Protein AF-A0A932VBZ2-F1 (afdb_monomer)

Sequence (306 aa):
MERALANAWGRRFTALWWDWCAFWFYSPAPARMRLFRVALGSMLFVFYSIRAVDLMLWFSETGIMPLSIVPDMLPMNYRQSIFFYLSSDAAIWIGNAIYLLALALLALGIRPRYSAGVAFILHVSFLHRDMVPSYGVDMIASFFLFYLCFADYAEKRKQSSGRTMLGSMACRLIQIQICIIYAYSGLDKVKGVQWWGGEALWGVVSNVQIARWDFSFVAHFPLLLVAATYSTLAWEIYFPVLIWFKPLRNFMLLFGVALHIGIGLVVNIPFFASIMIISYLVFLDETVAARIWKKLKQAEMLSVIR

Foldseek 3Di:
DVVVVVVVVVVVVVVVVVVVLCQQFVPFQLLLVLLLQLLLLVLVLVVLVVVVVCQCQFQACPHPDHPVCLVVPDPPVVQDAPCNVVRHPVSSVVLSVLLSVLSVCSNVLPVNLVSLVSNLRSLSNSCSSGVVVPDDLSVLSNLLSVLSNLARSRPPDPDDSNNSRSNSNSLVSLLVVLLVVLQCVLVVVVVDVCLVVLCVQVCQQVDPVWFPDNPVVCVVVSVVSSVVSVVSNVLSNCVSPQCVPVVCVVVSLVVLLVVLVVCLNTGVCNSSSSSSNSSSSSSDDSVVSVVVSVVVVVVVVVVVVD

Structure (mmCIF, N/CA/C/O backbone):
data_AF-A0A932VBZ2-F1
#
_entry.id   AF-A0A932VBZ2-F1
#
loop_
_atom_site.group_PDB
_atom_site.id
_atom_site.type_symbol
_atom_site.label_atom_id
_atom_site.label_alt_id
_atom_site.label_comp_id
_atom_site.label_asym_id
_atom_site.label_entity_id
_atom_site.label_seq_id
_atom_site.pdbx_PDB_ins_code
_atom_site.Cartn_x
_atom_site.Cartn_y
_atom_site.Cartn_z
_atom_site.occupancy
_atom_site.B_iso_or_equiv
_atom_site.auth_seq_id
_atom_site.auth_comp_id
_atom_site.auth_asym_id
_atom_site.auth_atom_id
_atom_site.pdbx_PDB_model_num
ATOM 1 N N . MET A 1 1 ? -43.749 27.271 15.108 1.00 57.31 1 MET A N 1
ATOM 2 C CA . MET A 1 1 ? -43.367 26.017 14.419 1.00 57.31 1 MET A CA 1
ATOM 3 C C . MET A 1 1 ? -42.033 26.154 13.679 1.00 57.31 1 MET A C 1
ATOM 5 O O . MET A 1 1 ? -41.125 25.391 13.978 1.00 57.31 1 MET A O 1
ATOM 9 N N . GLU A 1 2 ? -41.842 27.169 12.827 1.00 51.69 2 GLU A N 1
ATOM 10 C CA . GLU A 1 2 ? -40.576 27.405 12.095 1.00 51.69 2 GLU A CA 1
ATOM 11 C C . GLU A 1 2 ? -39.332 27.565 12.984 1.00 51.69 2 GLU A C 1
ATOM 13 O O . GLU A 1 2 ? -38.324 26.917 12.731 1.00 51.69 2 GLU A O 1
ATOM 18 N N . ARG A 1 3 ? -39.401 28.329 14.086 1.00 49.19 3 ARG A N 1
ATOM 19 C CA . ARG A 1 3 ? -38.276 28.443 15.044 1.00 49.19 3 ARG A CA 1
ATOM 20 C C . ARG A 1 3 ? -37.913 27.111 15.718 1.00 49.19 3 ARG A C 1
ATOM 22 O O . ARG A 1 3 ? -36.749 26.861 16.005 1.00 49.19 3 ARG A O 1
ATOM 29 N N . ALA A 1 4 ? -38.893 26.236 15.952 1.00 53.34 4 ALA A N 1
ATOM 30 C CA . ALA A 1 4 ? -38.655 24.915 16.537 1.00 53.34 4 ALA A CA 1
ATOM 31 C C . ALA A 1 4 ? -38.020 23.948 15.522 1.00 53.34 4 ALA A C 1
ATOM 33 O O . ALA A 1 4 ? -37.127 23.183 15.886 1.00 53.34 4 ALA A O 1
ATOM 34 N N . LEU A 1 5 ? -38.428 24.033 14.250 1.00 52.22 5 LEU A N 1
ATOM 35 C CA . LEU A 1 5 ? -37.820 23.292 13.145 1.00 52.22 5 LEU A CA 1
ATOM 36 C C . LEU A 1 5 ? -36.394 23.784 12.859 1.00 52.22 5 LEU A C 1
ATOM 38 O O . LEU A 1 5 ? -35.490 22.960 12.788 1.00 52.22 5 LEU A O 1
ATOM 42 N N . ALA A 1 6 ? -36.152 25.097 12.800 1.00 58.16 6 ALA A N 1
ATOM 43 C CA . ALA A 1 6 ? -34.813 25.675 12.641 1.00 58.16 6 ALA A CA 1
ATOM 44 C C . ALA A 1 6 ? -33.855 25.240 13.770 1.00 58.16 6 ALA A C 1
ATOM 46 O O . ALA A 1 6 ? -32.722 24.841 13.507 1.00 58.16 6 ALA A O 1
ATOM 47 N N . ASN A 1 7 ? -34.339 25.196 15.017 1.00 69.88 7 ASN A N 1
ATOM 48 C CA . ASN A 1 7 ? -33.573 24.687 16.158 1.00 69.88 7 ASN A CA 1
ATOM 49 C C . ASN A 1 7 ? -33.321 23.168 16.086 1.00 69.88 7 ASN A C 1
ATOM 51 O O . ASN A 1 7 ? -32.287 22.690 16.553 1.00 69.88 7 ASN A O 1
ATOM 55 N N . ALA A 1 8 ? -34.239 22.389 15.506 1.00 66.12 8 ALA A N 1
ATOM 56 C CA . ALA A 1 8 ? -34.053 20.953 15.298 1.00 66.12 8 ALA A CA 1
ATOM 57 C C . ALA A 1 8 ? -33.038 20.655 14.179 1.00 66.12 8 ALA A C 1
ATOM 59 O O . ALA A 1 8 ? -32.181 19.788 14.357 1.00 66.12 8 ALA A O 1
ATOM 60 N N . TRP A 1 9 ? -33.089 21.403 13.073 1.00 67.88 9 TRP A N 1
ATOM 61 C CA . TRP A 1 9 ? -32.105 21.333 11.990 1.00 67.88 9 TRP A CA 1
ATOM 62 C C . TRP A 1 9 ? -30.716 21.766 12.460 1.00 67.88 9 TRP A C 1
ATOM 64 O O . TRP A 1 9 ? -29.750 21.053 12.199 1.00 67.88 9 TRP A O 1
ATOM 74 N N . GLY A 1 10 ? -30.622 22.846 13.244 1.00 71.94 10 GLY A N 1
ATOM 75 C CA . GLY A 1 10 ? -29.368 23.287 13.859 1.00 71.94 10 GLY A CA 1
ATOM 76 C C . GLY A 1 10 ? -28.740 22.209 14.746 1.00 71.94 10 GLY A C 1
ATOM 77 O O . GLY A 1 10 ? -27.569 21.880 14.577 1.00 71.94 10 GLY A O 1
ATOM 78 N N . ARG A 1 11 ? -29.531 21.570 15.621 1.00 74.31 11 ARG A N 1
ATOM 79 C CA . ARG A 1 11 ? -29.046 20.468 16.476 1.00 74.31 11 ARG A CA 1
ATOM 80 C C . ARG A 1 11 ? -28.597 19.244 15.675 1.00 74.31 11 ARG A C 1
ATOM 82 O O . ARG A 1 11 ? -27.542 18.681 15.968 1.00 74.31 11 ARG A O 1
ATOM 89 N N . ARG A 1 12 ? -29.360 18.841 14.652 1.00 76.31 12 ARG A N 1
ATOM 90 C CA . ARG A 1 12 ? -28.983 17.722 13.769 1.00 76.31 12 ARG A CA 1
ATOM 91 C C . ARG A 1 12 ? -27.698 18.011 13.000 1.00 76.31 12 ARG A C 1
ATOM 93 O O . ARG A 1 12 ? -26.832 17.146 12.947 1.00 76.31 12 ARG A O 1
ATOM 100 N N . PHE A 1 13 ? -27.549 19.220 12.464 1.00 83.44 13 PHE A N 1
ATOM 101 C CA . PHE A 1 13 ? -26.331 19.632 11.772 1.00 83.44 13 PHE A CA 1
ATOM 102 C C . PHE A 1 13 ? -25.117 19.606 12.706 1.00 83.44 13 PHE A C 1
ATOM 104 O O . PHE A 1 13 ? -24.090 19.035 12.352 1.00 83.44 13 PHE A O 1
ATOM 111 N N . THR A 1 14 ? -25.246 20.132 13.930 1.00 83.25 14 THR A N 1
ATOM 112 C CA . THR A 1 14 ? -24.151 20.068 14.908 1.00 83.25 14 THR A CA 1
ATOM 113 C C . THR A 1 14 ? -23.783 18.633 15.277 1.00 83.25 14 THR A C 1
ATOM 115 O O . THR A 1 14 ? -22.600 18.334 15.378 1.00 83.25 14 THR A O 1
ATOM 118 N N . ALA A 1 15 ? -24.762 17.733 15.429 1.00 85.19 15 ALA A N 1
ATOM 119 C CA . ALA A 1 15 ? -24.495 16.326 15.726 1.00 85.19 15 ALA A CA 1
ATOM 120 C C . ALA A 1 15 ? -23.738 15.641 14.577 1.00 85.19 15 ALA A C 1
ATOM 122 O O . ALA A 1 15 ? -22.685 15.059 14.810 1.00 85.19 15 ALA A O 1
ATOM 123 N N . LEU A 1 16 ? -24.201 15.812 13.332 1.00 89.50 16 LEU A N 1
ATOM 124 C CA . LEU A 1 16 ? -23.521 15.279 12.145 1.00 89.50 16 LEU A CA 1
ATOM 125 C C . LEU A 1 16 ? -22.103 15.840 11.985 1.00 89.50 16 LEU A C 1
ATOM 127 O O . LEU A 1 16 ? -21.185 15.108 11.622 1.00 89.50 16 LEU A O 1
ATOM 131 N N . TRP A 1 17 ? -21.908 17.127 12.277 1.00 87.56 17 TRP A N 1
ATOM 132 C CA . TRP A 1 17 ? -20.589 17.750 12.260 1.00 87.56 17 TRP A CA 1
ATOM 133 C C . TRP A 1 17 ? -19.654 17.146 13.312 1.00 87.56 17 TRP A C 1
ATOM 135 O O . TRP A 1 17 ? -18.490 16.867 13.023 1.00 87.56 17 TRP A O 1
ATOM 145 N N . TRP A 1 18 ? -20.153 16.905 14.526 1.00 88.50 18 TRP A N 1
ATOM 146 C CA . TRP A 1 18 ? -19.375 16.251 15.575 1.00 88.50 18 TRP A CA 1
ATOM 147 C C . TRP A 1 18 ? -19.055 14.797 15.238 1.00 88.50 18 TRP A C 1
ATOM 149 O O . TRP A 1 18 ? -17.913 14.390 15.439 1.00 88.50 18 TRP A O 1
ATOM 159 N N . ASP A 1 19 ? -19.995 14.050 14.661 1.00 88.56 19 ASP A N 1
ATOM 160 C CA . ASP A 1 19 ? -19.759 12.681 14.190 1.00 88.56 19 ASP A CA 1
ATOM 161 C C . ASP A 1 19 ? -18.712 12.648 13.068 1.00 88.56 19 ASP A C 1
ATOM 163 O O . ASP A 1 19 ? -17.808 11.810 13.076 1.00 88.56 19 ASP A O 1
ATOM 167 N N . TRP A 1 20 ? -18.770 13.606 12.138 1.00 89.06 20 TRP A N 1
ATOM 168 C CA . TRP A 1 20 ? -17.770 13.787 11.086 1.00 89.06 20 TRP A CA 1
ATOM 169 C C . TRP A 1 20 ? -16.383 14.088 11.666 1.00 89.06 20 TRP A C 1
ATOM 171 O O . TRP A 1 20 ? -15.401 13.415 11.340 1.00 89.06 20 TRP A O 1
ATOM 181 N N . CYS A 1 21 ? -16.290 15.048 12.586 1.00 89.88 21 CYS A N 1
ATOM 182 C CA . CYS A 1 21 ? -15.047 15.358 13.289 1.00 89.88 21 CYS A CA 1
ATOM 183 C C . CYS A 1 21 ? -14.527 14.149 14.081 1.00 89.88 21 CYS A C 1
ATOM 185 O O . CYS A 1 21 ? -13.327 13.867 14.057 1.00 89.88 21 CYS A O 1
ATOM 187 N N . ALA A 1 22 ? -15.408 13.407 14.754 1.00 86.62 22 ALA A N 1
ATOM 188 C CA . ALA A 1 22 ? -15.060 12.212 15.513 1.00 86.62 22 ALA A CA 1
ATOM 189 C C . ALA A 1 22 ? -14.511 11.103 14.610 1.00 86.62 22 ALA A C 1
ATOM 191 O O . ALA A 1 22 ? -13.503 10.471 14.945 1.00 86.62 22 ALA A O 1
ATOM 192 N N . PHE A 1 23 ? -15.126 10.912 13.440 1.00 88.56 23 PHE A N 1
ATOM 193 C CA . PHE A 1 23 ? -14.672 9.965 12.432 1.00 88.56 23 PHE A CA 1
ATOM 194 C C . PHE A 1 23 ? -13.236 10.261 11.984 1.00 88.56 23 PHE A C 1
ATOM 196 O O . PHE A 1 23 ? -12.410 9.342 11.992 1.00 88.56 23 PHE A O 1
ATOM 203 N N . TRP A 1 24 ? -12.930 11.519 11.650 1.00 89.31 24 TRP A N 1
ATOM 204 C CA . TRP A 1 24 ? -11.625 11.924 11.118 1.00 89.31 24 TRP A CA 1
ATOM 205 C C . TRP A 1 24 ? -10.536 12.079 12.180 1.00 89.31 24 TRP A C 1
ATOM 207 O O . TRP A 1 24 ? -9.416 11.611 11.977 1.00 89.31 24 TRP A O 1
ATOM 217 N N . PHE A 1 25 ? -10.837 12.721 13.309 1.00 87.06 25 PHE A N 1
ATOM 218 C CA . PHE A 1 25 ? -9.804 13.254 14.204 1.00 87.06 25 PHE A CA 1
ATOM 219 C C . PHE A 1 25 ? -9.754 12.594 15.586 1.00 87.06 25 PHE A C 1
ATOM 221 O O . PHE A 1 25 ? -8.710 12.654 16.235 1.00 87.06 25 PHE A O 1
ATOM 228 N N . TYR A 1 26 ? -10.827 11.930 16.032 1.00 79.12 26 TYR A N 1
ATOM 229 C CA . TYR A 1 26 ? -10.942 11.409 17.404 1.00 79.12 26 TYR A CA 1
ATOM 230 C C . TYR A 1 26 ? -11.112 9.886 17.476 1.00 79.12 26 TYR A C 1
ATOM 232 O O . TYR A 1 26 ? -11.693 9.358 18.422 1.00 79.12 26 TYR A O 1
ATOM 240 N N . SER A 1 27 ? -10.553 9.154 16.509 1.00 73.25 27 SER A N 1
ATOM 241 C CA . SER A 1 27 ? -10.490 7.685 16.528 1.00 73.25 27 SER A CA 1
ATOM 242 C C . SER A 1 27 ? -9.036 7.201 16.640 1.00 73.25 27 SER A C 1
ATOM 244 O O . SER A 1 27 ? -8.501 6.635 15.678 1.00 73.25 27 SER A O 1
ATOM 246 N N . PRO A 1 28 ? -8.372 7.439 17.793 1.00 71.25 28 PRO A N 1
ATOM 247 C CA . PRO A 1 28 ? -6.980 7.067 17.980 1.00 71.25 28 PRO A CA 1
ATOM 248 C C . PRO A 1 28 ? -6.829 5.556 17.862 1.00 71.25 28 PRO A C 1
ATOM 250 O O . PRO A 1 28 ? -7.548 4.787 18.496 1.00 71.25 28 PRO A O 1
ATOM 253 N N . ALA A 1 29 ? -5.872 5.141 17.041 1.00 80.31 29 ALA A N 1
ATOM 254 C CA . ALA A 1 29 ? -5.612 3.732 16.807 1.00 80.31 29 ALA A CA 1
ATOM 255 C 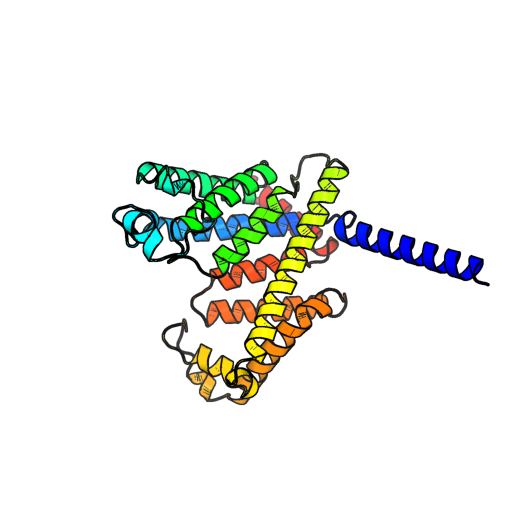C . ALA A 1 29 ? -4.120 3.450 16.626 1.00 80.31 29 ALA A C 1
ATOM 257 O O . ALA A 1 29 ? -3.639 3.120 15.534 1.00 80.31 29 ALA A O 1
ATOM 258 N N . PRO A 1 30 ? -3.346 3.697 17.692 1.00 86.56 30 PRO A N 1
ATOM 259 C CA . PRO A 1 30 ? -1.901 3.599 17.642 1.00 86.56 30 PRO A CA 1
ATOM 260 C C . PRO A 1 30 ? -1.421 2.183 17.314 1.00 86.56 30 PRO A C 1
ATOM 262 O O . PRO A 1 30 ? -0.436 2.048 16.593 1.00 86.56 30 PRO A O 1
ATOM 265 N N . ALA A 1 31 ? -2.074 1.126 17.804 1.00 90.12 31 ALA A N 1
ATOM 266 C CA . ALA A 1 31 ? -1.611 -0.239 17.590 1.00 90.12 31 ALA A CA 1
ATOM 267 C C . ALA A 1 31 ? -1.816 -0.693 16.143 1.00 90.12 31 ALA A C 1
ATOM 269 O O . ALA A 1 31 ? -0.861 -1.183 15.534 1.00 90.12 31 ALA A O 1
ATOM 270 N N . ARG A 1 32 ? -3.006 -0.479 15.559 1.00 91.81 32 ARG A N 1
ATOM 271 C CA . ARG A 1 32 ? -3.265 -0.878 14.162 1.00 91.81 32 ARG A CA 1
ATOM 272 C C . ARG A 1 32 ? -2.330 -0.165 13.186 1.00 91.81 32 ARG A C 1
ATOM 274 O O . ARG A 1 32 ? -1.781 -0.780 12.277 1.00 91.81 32 ARG A O 1
ATOM 281 N N . MET A 1 33 ? -2.055 1.111 13.446 1.00 92.38 33 MET A N 1
ATOM 282 C CA . MET A 1 33 ? -1.157 1.911 12.619 1.00 92.38 33 MET A CA 1
ATOM 283 C C . MET A 1 33 ? 0.320 1.567 12.813 1.00 92.38 33 MET A C 1
ATOM 285 O O . MET A 1 33 ? 1.086 1.624 11.853 1.00 92.38 33 MET A O 1
ATOM 289 N N . ARG A 1 34 ? 0.739 1.169 14.021 1.00 92.25 34 ARG A N 1
ATOM 290 C CA . ARG A 1 34 ? 2.089 0.634 14.253 1.00 92.25 34 ARG A CA 1
ATOM 291 C C . ARG A 1 34 ? 2.299 -0.686 13.520 1.00 92.25 34 ARG A C 1
ATOM 293 O O . ARG A 1 34 ? 3.318 -0.821 12.853 1.00 92.25 34 ARG A O 1
ATOM 300 N N . LEU A 1 35 ? 1.337 -1.610 13.600 1.00 94.75 35 LEU A N 1
ATOM 301 C CA . LEU A 1 35 ? 1.377 -2.875 12.858 1.00 94.75 35 LEU A CA 1
ATOM 302 C C . LEU A 1 35 ? 1.468 -2.625 11.352 1.00 94.75 35 LEU A C 1
ATOM 304 O O . LEU A 1 35 ? 2.374 -3.142 10.705 1.00 94.75 35 LEU A O 1
ATOM 308 N N . PHE A 1 36 ? 0.578 -1.781 10.823 1.00 96.38 36 PHE A N 1
ATOM 309 C CA . PHE A 1 36 ? 0.575 -1.400 9.413 1.00 96.38 36 PHE A CA 1
ATOM 310 C C . PHE A 1 36 ? 1.916 -0.801 8.977 1.00 96.38 36 PHE A C 1
ATOM 312 O O . PHE A 1 36 ? 2.491 -1.246 7.991 1.00 96.38 36 PHE A O 1
ATOM 319 N N . ARG A 1 37 ? 2.456 0.158 9.742 1.00 95.50 37 ARG A N 1
ATOM 320 C CA . ARG A 1 37 ? 3.751 0.796 9.463 1.00 95.50 37 ARG A CA 1
ATOM 321 C C . ARG A 1 37 ? 4.895 -0.217 9.405 1.00 95.50 37 ARG A C 1
ATOM 323 O O . ARG A 1 37 ? 5.692 -0.154 8.476 1.00 95.50 37 ARG A O 1
ATOM 330 N N . VAL A 1 38 ? 5.006 -1.093 10.409 1.00 95.69 38 VAL A N 1
ATOM 331 C CA . VAL A 1 38 ? 6.067 -2.114 10.460 1.00 95.69 38 VAL A CA 1
ATOM 332 C C . VAL A 1 38 ? 5.952 -3.025 9.244 1.00 95.69 38 VAL A C 1
ATOM 334 O O . VAL A 1 38 ? 6.915 -3.161 8.498 1.00 95.69 38 VAL A O 1
ATOM 337 N N . ALA A 1 39 ? 4.763 -3.579 9.003 1.00 97.81 39 ALA A N 1
ATOM 338 C CA . ALA A 1 39 ? 4.543 -4.518 7.913 1.00 97.81 39 ALA A CA 1
ATOM 339 C C . ALA A 1 39 ? 4.792 -3.879 6.536 1.00 97.81 39 ALA A C 1
ATOM 341 O O . ALA A 1 39 ? 5.501 -4.463 5.720 1.00 97.81 39 ALA A O 1
ATOM 342 N N . LEU A 1 40 ? 4.280 -2.664 6.300 1.00 98.31 40 LEU A N 1
ATOM 343 C CA . LEU A 1 40 ? 4.494 -1.922 5.056 1.00 98.31 40 LEU A CA 1
ATOM 344 C C . LEU A 1 40 ? 5.977 -1.594 4.849 1.00 98.31 40 LEU A C 1
ATOM 346 O O . LEU A 1 40 ? 6.516 -1.880 3.787 1.00 98.31 40 LEU A O 1
ATOM 350 N N . GLY A 1 41 ? 6.641 -1.016 5.855 1.00 98.00 41 GLY A N 1
ATOM 351 C CA . GLY A 1 41 ? 8.052 -0.641 5.758 1.00 98.00 41 GLY A CA 1
ATOM 352 C C . GLY A 1 41 ? 8.954 -1.845 5.487 1.00 98.00 41 GLY A C 1
ATOM 353 O O . GLY A 1 41 ? 9.794 -1.784 4.596 1.00 98.00 41 GLY A O 1
ATOM 354 N N . SER A 1 42 ? 8.740 -2.958 6.196 1.00 98.31 42 SER A N 1
ATOM 355 C CA . SER A 1 42 ? 9.496 -4.200 5.996 1.00 98.31 42 SER A CA 1
ATOM 356 C C . SER A 1 42 ? 9.249 -4.816 4.621 1.00 98.31 42 SER A C 1
ATOM 358 O O . SER A 1 42 ? 10.196 -5.211 3.947 1.00 98.31 42 SER A O 1
ATOM 360 N N . MET A 1 43 ? 7.990 -4.884 4.187 1.00 98.50 43 MET A N 1
ATOM 361 C CA . MET A 1 43 ? 7.637 -5.445 2.885 1.00 98.50 43 MET A CA 1
ATOM 362 C C . MET A 1 43 ? 8.217 -4.608 1.739 1.00 98.50 43 MET A C 1
ATOM 364 O O . MET A 1 43 ? 8.835 -5.172 0.837 1.00 98.50 43 MET A O 1
ATOM 368 N N . LEU A 1 44 ? 8.083 -3.278 1.799 1.00 98.69 44 LEU A N 1
ATOM 369 C CA . LEU A 1 44 ? 8.648 -2.388 0.785 1.00 98.69 44 LEU A CA 1
ATOM 370 C C . LEU A 1 44 ? 10.175 -2.441 0.793 1.00 98.69 44 LEU A C 1
ATOM 372 O O . LEU A 1 44 ? 10.772 -2.439 -0.277 1.00 98.69 44 LEU A O 1
ATOM 376 N N . PHE A 1 45 ? 10.814 -2.535 1.964 1.00 98.75 45 PHE A N 1
ATOM 377 C CA . PHE A 1 45 ? 12.265 -2.712 2.045 1.00 98.75 45 PHE A CA 1
ATOM 378 C C . PHE A 1 45 ? 12.704 -3.945 1.251 1.00 98.75 45 PHE A C 1
ATOM 380 O O . PHE A 1 45 ? 13.516 -3.817 0.343 1.00 98.75 45 PHE A O 1
ATOM 387 N N . VAL A 1 46 ? 12.098 -5.110 1.511 1.00 98.50 46 VAL A N 1
ATOM 388 C CA . VAL A 1 46 ? 12.404 -6.351 0.778 1.00 98.50 46 VAL A CA 1
ATOM 389 C C . VAL A 1 46 ? 12.148 -6.189 -0.720 1.00 98.50 46 VAL A C 1
ATOM 391 O O . VAL A 1 46 ? 12.999 -6.542 -1.535 1.00 98.50 46 VAL A O 1
ATOM 394 N N . PHE A 1 47 ? 10.996 -5.630 -1.088 1.00 98.00 47 PHE A N 1
ATOM 395 C CA . PHE A 1 47 ? 10.617 -5.429 -2.482 1.00 98.00 47 PHE A CA 1
ATOM 396 C C . PHE A 1 47 ? 11.631 -4.565 -3.248 1.00 98.00 47 PHE A C 1
ATOM 398 O O . PHE A 1 47 ? 12.107 -4.961 -4.313 1.00 98.00 47 PHE A O 1
ATOM 405 N N . TYR A 1 48 ? 12.013 -3.413 -2.693 1.00 97.81 48 TYR A N 1
ATOM 406 C CA . TYR A 1 48 ? 12.971 -2.517 -3.338 1.00 97.81 48 TYR A CA 1
ATOM 407 C C . TYR A 1 48 ? 14.418 -2.992 -3.224 1.00 97.81 48 TYR A C 1
ATOM 409 O O . TYR A 1 48 ? 15.213 -2.639 -4.090 1.00 97.81 48 TYR A O 1
ATOM 417 N N . SER A 1 49 ? 14.768 -3.815 -2.230 1.00 97.88 49 SER A N 1
ATOM 418 C CA . SER A 1 49 ? 16.066 -4.497 -2.195 1.00 97.88 49 SER A CA 1
ATOM 419 C C . SER A 1 49 ? 16.201 -5.503 -3.336 1.00 97.88 49 SER A C 1
ATOM 421 O O . SER A 1 49 ? 17.250 -5.559 -3.965 1.00 97.88 49 SER A O 1
ATOM 423 N N . ILE A 1 50 ? 15.140 -6.253 -3.650 1.00 96.69 50 ILE A N 1
ATOM 424 C CA . ILE A 1 50 ? 15.137 -7.163 -4.806 1.00 96.69 50 ILE A CA 1
ATOM 425 C C . ILE A 1 50 ? 15.226 -6.362 -6.106 1.00 96.69 50 ILE A C 1
ATOM 427 O O . ILE A 1 50 ? 16.049 -6.671 -6.960 1.00 96.69 50 ILE A O 1
ATOM 431 N N . ARG A 1 51 ? 14.441 -5.286 -6.242 1.00 94.19 51 ARG A N 1
ATOM 432 C CA . ARG A 1 51 ? 14.502 -4.416 -7.428 1.00 94.19 51 ARG A CA 1
ATOM 433 C C . ARG A 1 51 ? 15.867 -3.737 -7.600 1.00 94.19 51 ARG A C 1
ATOM 435 O O . ARG A 1 51 ? 16.246 -3.431 -8.725 1.00 94.19 51 ARG A O 1
ATOM 442 N N . ALA A 1 52 ? 16.611 -3.520 -6.515 1.00 95.50 52 ALA A N 1
ATOM 443 C CA . ALA A 1 52 ? 17.940 -2.922 -6.579 1.00 95.50 52 ALA A CA 1
ATOM 444 C C . ALA A 1 52 ? 18.974 -3.799 -7.316 1.00 95.50 52 ALA A C 1
ATOM 446 O O . ALA A 1 52 ? 20.001 -3.271 -7.735 1.00 95.50 52 ALA A O 1
ATOM 447 N N . VAL A 1 53 ? 18.707 -5.097 -7.523 1.00 96.12 53 VAL A N 1
ATOM 448 C CA . VAL A 1 53 ? 19.566 -5.982 -8.334 1.00 96.12 53 VAL A CA 1
ATOM 449 C C . VAL A 1 53 ? 19.698 -5.459 -9.767 1.00 96.12 53 VAL A C 1
ATOM 451 O O . VAL A 1 53 ? 20.804 -5.393 -10.293 1.00 96.12 53 VAL A O 1
ATOM 454 N N . ASP A 1 54 ? 18.595 -4.986 -10.346 1.00 94.94 54 ASP A N 1
ATOM 455 C CA . ASP A 1 54 ? 18.542 -4.445 -11.708 1.00 94.94 54 ASP A CA 1
ATOM 456 C C . ASP A 1 54 ? 18.470 -2.908 -11.714 1.00 94.94 54 ASP A C 1
ATOM 458 O O . ASP A 1 54 ? 17.964 -2.299 -12.654 1.00 94.94 54 ASP A O 1
ATOM 462 N N . LEU A 1 55 ? 18.956 -2.237 -10.661 1.00 95.00 55 LEU A N 1
ATOM 463 C CA . LEU A 1 55 ? 18.780 -0.787 -10.499 1.00 95.00 55 LEU A CA 1
ATOM 464 C C . LEU A 1 55 ? 19.311 0.010 -11.701 1.00 95.00 55 LEU A C 1
ATOM 466 O O . LEU A 1 55 ? 18.649 0.933 -12.170 1.00 95.00 55 LEU A O 1
ATOM 470 N N . MET A 1 56 ? 20.492 -0.350 -12.209 1.00 95.88 56 MET A N 1
ATOM 471 C CA . MET A 1 56 ? 21.099 0.340 -13.353 1.00 95.88 56 MET A CA 1
ATOM 472 C C . MET A 1 56 ? 20.409 0.002 -14.674 1.00 95.88 56 MET A C 1
ATOM 474 O O . MET A 1 56 ? 20.351 0.857 -15.551 1.00 95.88 56 MET A O 1
ATOM 478 N N . LEU A 1 57 ? 19.825 -1.193 -14.801 1.00 94.88 57 LEU A N 1
ATOM 479 C CA . LEU A 1 57 ? 19.066 -1.574 -15.992 1.00 94.88 57 LEU A CA 1
ATOM 480 C C . LEU A 1 57 ? 17.873 -0.635 -16.211 1.00 94.88 57 LEU A C 1
ATOM 482 O O . LEU A 1 57 ? 17.599 -0.244 -17.342 1.00 94.88 57 LEU A O 1
ATOM 486 N N . TRP A 1 58 ? 17.187 -0.262 -15.129 1.00 92.44 58 TRP A N 1
ATOM 487 C CA . TRP A 1 58 ? 15.993 0.584 -15.189 1.00 92.44 58 TRP A CA 1
ATOM 488 C C . TRP A 1 58 ? 16.320 2.079 -15.151 1.00 92.44 58 TRP A C 1
ATOM 490 O O . TRP A 1 58 ? 15.783 2.860 -15.928 1.00 92.44 58 TRP A O 1
ATOM 500 N N . PHE A 1 59 ? 17.219 2.502 -14.258 1.00 93.38 59 PHE A N 1
ATOM 501 C CA . PHE A 1 59 ? 17.342 3.922 -13.918 1.00 93.38 59 PHE A CA 1
ATOM 502 C C . PHE A 1 59 ? 18.604 4.614 -14.457 1.00 93.38 59 PHE A C 1
ATOM 504 O O . PHE A 1 59 ? 18.659 5.844 -14.398 1.00 93.38 59 PHE A O 1
ATOM 511 N N . SER A 1 60 ? 19.598 3.885 -14.982 1.00 92.06 60 SER A N 1
ATOM 512 C CA . SER A 1 60 ? 20.809 4.493 -15.568 1.00 92.06 60 SER A CA 1
ATOM 513 C C . SER A 1 60 ? 20.519 5.152 -16.923 1.00 92.06 60 SER A C 1
ATOM 515 O O . SER A 1 60 ? 19.585 4.777 -17.631 1.00 92.06 60 SER A O 1
ATOM 517 N N . GLU A 1 61 ? 21.361 6.108 -17.319 1.00 90.88 61 GLU A N 1
ATOM 518 C CA . GLU A 1 61 ? 21.381 6.688 -18.674 1.00 90.88 61 GLU A CA 1
ATOM 519 C C . GLU A 1 61 ? 21.772 5.674 -19.757 1.00 90.88 61 GLU A C 1
ATOM 521 O O . GLU A 1 61 ? 21.492 5.880 -20.933 1.00 90.88 61 GLU A O 1
ATOM 526 N N . THR A 1 62 ? 22.415 4.574 -19.365 1.00 90.88 62 THR A N 1
ATOM 527 C CA . THR A 1 62 ? 22.763 3.460 -20.265 1.00 90.88 62 THR A CA 1
ATOM 528 C C . THR A 1 62 ? 21.774 2.294 -20.187 1.00 90.88 62 THR A C 1
ATOM 530 O O . THR A 1 62 ? 21.977 1.268 -20.834 1.00 90.88 62 THR A O 1
ATOM 533 N N . GLY A 1 63 ? 20.717 2.439 -19.380 1.00 90.62 63 GLY A N 1
ATOM 534 C CA . GLY A 1 63 ? 19.693 1.423 -19.176 1.00 90.62 63 GLY A CA 1
ATOM 535 C C . GLY A 1 63 ? 18.654 1.371 -20.298 1.00 90.62 63 GLY A C 1
ATOM 536 O O . GLY A 1 63 ? 18.812 1.958 -21.367 1.00 90.62 63 GLY A O 1
ATOM 537 N N . ILE A 1 64 ? 17.548 0.676 -20.028 1.00 90.50 64 ILE A N 1
ATOM 538 C CA . ILE A 1 64 ? 16.418 0.518 -20.958 1.00 90.50 64 ILE A CA 1
ATOM 539 C C . ILE A 1 64 ? 15.725 1.863 -21.219 1.00 90.50 64 ILE A C 1
ATOM 541 O O . ILE A 1 64 ? 15.230 2.096 -22.321 1.00 90.50 64 ILE A O 1
ATOM 545 N N . MET A 1 65 ? 15.709 2.756 -20.223 1.00 88.38 65 MET A N 1
ATOM 546 C CA . MET A 1 65 ? 15.084 4.074 -20.319 1.00 88.38 65 MET A CA 1
ATOM 547 C C . MET A 1 65 ? 16.065 5.229 -20.007 1.00 88.38 65 MET A C 1
ATOM 549 O O . MET A 1 65 ? 16.019 5.814 -18.912 1.00 88.38 65 MET A O 1
ATOM 553 N N . PRO A 1 66 ? 16.929 5.609 -20.970 1.00 90.19 66 PRO A N 1
ATOM 554 C CA . PRO A 1 66 ? 17.742 6.826 -20.892 1.00 90.19 66 PRO A CA 1
ATOM 555 C C . PRO A 1 66 ? 16.888 8.095 -20.781 1.00 90.19 66 PRO A C 1
ATOM 557 O O . PRO A 1 66 ? 15.784 8.141 -21.328 1.00 90.19 66 PRO A O 1
ATOM 560 N N . LEU A 1 67 ? 17.395 9.161 -20.146 1.00 88.62 67 LEU A N 1
ATOM 561 C CA . LEU A 1 67 ? 16.629 10.407 -19.974 1.00 88.62 67 LEU A CA 1
ATOM 562 C C . LEU A 1 67 ? 16.255 11.085 -21.293 1.00 88.62 67 LEU A C 1
ATOM 564 O O . LEU A 1 67 ? 15.234 11.768 -21.353 1.00 88.62 67 LEU A O 1
ATOM 568 N N . SER A 1 68 ? 17.041 10.871 -22.348 1.00 89.25 68 SER A N 1
ATOM 569 C CA . SER A 1 68 ? 16.794 11.444 -23.673 1.00 89.25 68 SER A CA 1
ATOM 570 C C . SER A 1 68 ? 15.476 10.989 -24.301 1.00 89.25 68 SER A C 1
ATOM 572 O O . SER A 1 68 ? 14.882 11.763 -25.042 1.00 89.25 68 SER A O 1
ATOM 574 N N . ILE A 1 69 ? 15.001 9.778 -23.988 1.00 88.38 69 ILE A N 1
ATOM 575 C CA . ILE A 1 69 ? 13.781 9.206 -24.582 1.00 88.38 69 ILE A CA 1
ATOM 576 C C . ILE A 1 69 ? 12.548 9.322 -23.677 1.00 88.38 69 ILE A C 1
ATOM 578 O O . ILE A 1 69 ? 11.426 9.074 -24.117 1.00 88.38 69 ILE A O 1
ATOM 582 N N . VAL A 1 70 ? 12.727 9.691 -22.403 1.00 86.19 70 VAL A N 1
ATOM 583 C CA . VAL A 1 70 ? 11.624 9.803 -21.431 1.00 86.19 70 VAL A CA 1
ATOM 584 C C . VAL A 1 70 ? 10.524 10.762 -21.895 1.00 86.19 70 VAL A C 1
ATOM 586 O O . VAL A 1 70 ? 9.356 10.386 -21.762 1.00 86.19 70 VAL A O 1
ATOM 589 N N . PRO A 1 71 ? 10.837 11.954 -22.448 1.00 86.25 71 PRO A N 1
ATOM 590 C CA . PRO A 1 71 ? 9.806 12.887 -22.895 1.00 86.25 71 PRO A CA 1
ATOM 591 C C . PRO A 1 71 ? 8.954 12.368 -24.052 1.00 86.25 71 PRO A C 1
ATOM 593 O O . PRO A 1 71 ? 7.789 12.746 -24.155 1.00 86.25 71 PRO A O 1
ATOM 596 N N . ASP A 1 72 ? 9.520 11.490 -24.883 1.00 87.00 72 ASP A N 1
ATOM 597 C CA . ASP A 1 72 ? 8.839 10.915 -26.045 1.00 87.00 72 ASP A CA 1
ATOM 598 C C . ASP A 1 72 ? 7.973 9.712 -25.656 1.00 87.00 72 ASP A C 1
ATOM 600 O O . ASP A 1 72 ? 6.901 9.491 -26.218 1.00 87.00 72 ASP A O 1
ATOM 604 N N . MET A 1 73 ? 8.426 8.931 -24.672 1.00 84.19 73 MET A N 1
ATOM 605 C CA . MET A 1 73 ? 7.755 7.700 -24.247 1.00 84.19 73 MET A CA 1
ATOM 606 C C . MET A 1 73 ? 6.659 7.936 -23.213 1.00 84.19 73 MET A C 1
ATOM 608 O O . MET A 1 73 ? 5.787 7.083 -23.031 1.00 84.19 73 MET A O 1
ATOM 612 N N . LEU A 1 74 ? 6.715 9.046 -22.476 1.00 82.50 74 LEU A N 1
ATOM 613 C CA . LEU A 1 74 ? 5.863 9.228 -21.317 1.00 82.50 74 LEU A CA 1
ATOM 614 C C . LEU A 1 74 ? 5.364 10.672 -21.131 1.00 82.50 74 LEU A C 1
ATOM 616 O O . LEU A 1 74 ? 6.086 11.626 -21.409 1.00 82.50 74 LEU A O 1
ATOM 620 N N . PRO A 1 75 ? 4.163 10.865 -20.545 1.00 81.75 75 PRO A N 1
ATOM 621 C CA . PRO A 1 75 ? 3.640 12.202 -20.279 1.00 81.75 75 PRO A CA 1
ATOM 622 C C . PRO A 1 75 ? 4.517 12.967 -19.277 1.00 81.75 75 PRO A C 1
ATOM 624 O O . PRO A 1 75 ? 4.624 12.580 -18.111 1.00 81.75 75 PRO A O 1
ATOM 627 N N . MET A 1 76 ? 5.107 14.082 -19.714 1.00 81.25 76 MET A N 1
ATOM 628 C CA . MET A 1 76 ? 5.984 14.913 -18.872 1.00 81.25 76 MET A CA 1
ATOM 629 C C . MET A 1 76 ? 5.251 15.989 -18.071 1.00 81.25 76 MET A C 1
ATOM 631 O O . MET A 1 76 ? 5.812 16.556 -17.132 1.00 81.25 76 MET A O 1
ATOM 635 N N . ASN A 1 77 ? 3.989 16.262 -18.402 1.00 78.38 77 ASN A N 1
ATOM 636 C CA . ASN A 1 77 ? 3.197 17.273 -17.710 1.00 78.38 77 ASN A CA 1
ATOM 637 C C . ASN A 1 77 ? 3.071 16.916 -16.221 1.00 78.38 77 ASN A C 1
ATOM 639 O O . ASN A 1 77 ? 2.551 15.859 -15.872 1.00 78.38 77 ASN A O 1
ATOM 643 N N . TYR A 1 78 ? 3.556 17.810 -15.352 1.00 80.50 78 TYR A N 1
ATOM 644 C CA . TYR A 1 78 ? 3.570 17.665 -13.886 1.00 80.50 78 TYR A CA 1
ATOM 645 C C . TYR A 1 78 ? 4.442 16.529 -13.333 1.00 80.50 78 TYR A C 1
ATOM 647 O O . TYR A 1 78 ? 4.398 16.243 -12.134 1.00 80.50 78 TYR A O 1
ATOM 655 N N . ARG A 1 79 ? 5.277 15.905 -14.168 1.00 86.06 79 ARG A N 1
ATOM 656 C CA . ARG A 1 79 ? 6.199 14.867 -13.720 1.00 86.06 79 ARG A CA 1
ATOM 657 C C . ARG A 1 79 ? 7.479 15.480 -13.180 1.00 86.06 79 ARG A C 1
ATOM 659 O O . ARG A 1 79 ? 8.140 16.253 -13.865 1.00 86.06 79 ARG A O 1
ATOM 666 N N . GLN A 1 80 ? 7.843 15.099 -11.963 1.00 90.50 80 GLN A N 1
ATOM 667 C CA . GLN A 1 80 ? 9.055 15.575 -11.304 1.00 90.50 80 GLN A CA 1
ATOM 668 C C . GLN A 1 80 ? 9.786 14.424 -10.627 1.00 90.50 80 GLN A C 1
ATOM 670 O O . GLN A 1 80 ? 9.172 13.610 -9.935 1.00 90.50 80 GLN A O 1
ATOM 675 N N . SER A 1 81 ? 11.100 14.386 -10.824 1.00 93.94 81 SER A N 1
ATOM 676 C CA . SER A 1 81 ? 12.011 13.445 -10.187 1.00 93.94 81 SER A CA 1
ATOM 677 C C . SER A 1 81 ? 13.323 14.144 -9.870 1.00 93.94 81 SER A C 1
ATOM 679 O O . SER A 1 81 ? 13.865 14.868 -10.703 1.00 93.94 81 SER A O 1
ATOM 681 N N . ILE A 1 82 ? 13.875 13.877 -8.686 1.00 95.56 82 ILE A N 1
ATOM 682 C CA . ILE A 1 82 ? 15.233 14.315 -8.331 1.00 95.56 82 ILE A CA 1
ATOM 683 C C . ILE A 1 82 ? 16.258 13.746 -9.331 1.00 95.56 82 ILE A C 1
ATOM 685 O O . ILE A 1 82 ? 17.232 14.417 -9.669 1.00 95.56 82 ILE A O 1
ATOM 689 N N . PHE A 1 83 ? 16.005 12.550 -9.868 1.00 94.88 83 PHE A N 1
ATOM 690 C CA . PHE A 1 83 ? 16.903 11.850 -10.789 1.00 94.88 83 PHE A CA 1
ATOM 691 C C . PHE A 1 83 ? 16.840 12.359 -12.236 1.00 94.88 83 PHE A C 1
ATOM 693 O O . PHE A 1 83 ? 17.589 11.871 -13.072 1.00 94.88 83 PHE A O 1
ATOM 700 N N . PHE A 1 84 ? 15.992 13.350 -12.540 1.00 92.44 84 PHE A N 1
ATOM 701 C CA . PHE A 1 84 ? 16.117 14.128 -13.781 1.00 92.44 84 PHE A CA 1
ATOM 702 C C . PHE A 1 84 ? 17.266 15.136 -13.720 1.00 92.44 84 PHE A C 1
ATOM 704 O O . PHE A 1 84 ? 17.806 15.522 -14.749 1.00 92.44 84 PHE A O 1
ATOM 711 N N . TYR A 1 85 ? 17.638 15.557 -12.511 1.00 92.44 85 TYR A N 1
ATOM 712 C CA . TYR A 1 85 ? 18.712 16.521 -12.276 1.00 92.44 85 TYR A CA 1
ATOM 713 C C . TYR A 1 85 ? 19.990 15.833 -11.786 1.00 92.44 85 TYR A C 1
ATOM 715 O O . TYR A 1 85 ? 21.094 16.276 -12.084 1.00 92.44 85 TYR A O 1
ATOM 723 N N . LEU A 1 86 ? 19.837 14.743 -11.031 1.00 94.25 86 LEU A N 1
ATOM 724 C CA . LEU A 1 86 ? 20.923 13.919 -10.507 1.00 94.25 86 LEU A CA 1
ATOM 725 C C . LEU A 1 86 ? 20.880 12.533 -11.163 1.00 94.25 86 LEU A C 1
ATOM 727 O O . LEU A 1 86 ? 20.459 11.564 -10.532 1.00 94.25 86 LEU A O 1
ATOM 731 N N . SER A 1 87 ? 21.271 12.450 -12.436 1.00 92.06 87 SER A N 1
ATOM 732 C CA . SER A 1 87 ? 21.130 11.227 -13.243 1.00 92.06 87 SER A CA 1
ATOM 733 C C . SER A 1 87 ? 22.367 10.328 -13.289 1.00 92.06 87 SER A C 1
ATOM 735 O O . SER A 1 87 ? 22.332 9.271 -13.913 1.00 92.06 87 SER A O 1
ATOM 737 N N . SER A 1 88 ? 23.457 10.703 -12.610 1.00 95.31 88 SER A N 1
ATOM 738 C CA . SER A 1 88 ? 24.648 9.852 -12.544 1.00 95.31 88 SER A CA 1
ATOM 739 C C . SER A 1 88 ? 24.358 8.535 -11.818 1.00 95.31 88 SER A C 1
ATOM 741 O O . SER A 1 88 ? 23.606 8.501 -10.840 1.00 95.31 88 SER A O 1
ATOM 743 N N . ASP A 1 89 ? 25.021 7.453 -12.235 1.00 95.81 89 ASP A N 1
ATOM 744 C CA . ASP A 1 89 ? 24.871 6.129 -11.611 1.00 95.81 89 ASP A CA 1
ATOM 745 C C . ASP A 1 89 ? 25.115 6.178 -10.094 1.00 95.81 89 ASP A C 1
ATOM 747 O O . ASP A 1 89 ? 24.383 5.576 -9.307 1.00 95.81 89 ASP A O 1
ATOM 751 N N . ALA A 1 90 ? 26.103 6.971 -9.662 1.00 96.81 90 ALA A N 1
ATOM 752 C CA . ALA A 1 90 ? 26.381 7.199 -8.248 1.00 96.81 90 ALA A CA 1
ATOM 753 C C . ALA A 1 90 ? 25.192 7.846 -7.517 1.00 96.81 90 ALA A C 1
ATOM 755 O O . ALA A 1 90 ? 24.845 7.417 -6.417 1.00 96.81 90 ALA A O 1
ATOM 756 N N . ALA A 1 91 ? 24.541 8.851 -8.113 1.00 97.00 91 ALA A N 1
ATOM 757 C CA . ALA A 1 91 ? 23.376 9.497 -7.515 1.00 97.00 91 ALA A CA 1
ATOM 758 C C . ALA A 1 91 ? 22.185 8.538 -7.390 1.00 97.00 91 ALA A C 1
ATOM 760 O O . ALA A 1 91 ? 21.495 8.553 -6.369 1.00 97.00 91 ALA A O 1
ATOM 761 N N . ILE A 1 92 ? 21.978 7.669 -8.381 1.00 96.88 92 ILE A N 1
ATOM 762 C CA . ILE A 1 92 ? 20.921 6.650 -8.371 1.00 96.88 92 ILE A CA 1
ATOM 763 C C . ILE A 1 92 ? 21.170 5.627 -7.253 1.00 96.88 92 ILE A C 1
ATOM 765 O O . ILE A 1 92 ? 20.263 5.353 -6.462 1.00 96.88 92 ILE A O 1
ATOM 769 N N . TRP A 1 93 ? 22.399 5.114 -7.123 1.00 97.31 93 TRP A N 1
ATOM 770 C CA . TRP A 1 93 ? 22.774 4.194 -6.040 1.00 97.31 93 TRP A CA 1
ATOM 771 C C . TRP A 1 93 ? 22.642 4.830 -4.656 1.00 97.31 93 TRP A C 1
ATOM 773 O O . TRP A 1 93 ? 22.056 4.229 -3.755 1.00 97.31 93 TRP A O 1
ATOM 783 N N . ILE A 1 94 ? 23.132 6.061 -4.486 1.00 98.19 94 ILE A N 1
ATOM 784 C CA . ILE A 1 94 ? 23.009 6.803 -3.224 1.00 98.19 94 ILE A CA 1
ATOM 785 C C . ILE A 1 94 ? 21.531 7.037 -2.892 1.00 98.19 94 ILE A C 1
ATOM 787 O O . ILE A 1 94 ? 21.104 6.787 -1.764 1.00 98.19 94 ILE A O 1
ATOM 791 N N . GLY A 1 95 ? 20.729 7.459 -3.872 1.00 98.25 95 GLY A N 1
ATOM 792 C CA . GLY A 1 95 ? 19.291 7.650 -3.713 1.00 98.25 95 GLY A CA 1
ATOM 793 C C . GLY A 1 95 ? 18.573 6.364 -3.302 1.00 98.25 95 GLY A C 1
ATOM 794 O O . GLY A 1 95 ? 17.744 6.392 -2.392 1.00 98.25 95 GLY A O 1
ATOM 795 N N . ASN A 1 96 ? 18.927 5.225 -3.902 1.00 98.19 96 ASN A N 1
ATOM 796 C CA . ASN A 1 96 ? 18.378 3.921 -3.534 1.00 98.19 96 ASN A CA 1
ATOM 797 C C . ASN A 1 96 ? 18.786 3.508 -2.111 1.00 98.19 96 ASN A C 1
ATOM 799 O O . ASN A 1 96 ? 17.928 3.108 -1.326 1.00 98.19 96 ASN A O 1
ATOM 803 N N . ALA A 1 97 ? 20.054 3.682 -1.735 1.00 98.56 97 ALA A N 1
ATOM 804 C CA . ALA A 1 97 ? 20.531 3.372 -0.389 1.00 98.56 97 ALA A CA 1
ATOM 805 C C . ALA A 1 97 ? 19.817 4.216 0.683 1.00 98.56 97 ALA A C 1
ATOM 807 O O . ALA A 1 97 ? 19.373 3.684 1.704 1.00 98.56 97 ALA A O 1
ATOM 808 N N . ILE A 1 98 ? 19.634 5.520 0.434 1.00 98.69 98 ILE A N 1
ATOM 809 C CA . ILE A 1 98 ? 18.866 6.407 1.322 1.00 98.69 98 ILE A CA 1
ATOM 810 C C . ILE A 1 98 ? 17.399 5.968 1.375 1.00 98.69 98 ILE A C 1
ATOM 812 O O . ILE A 1 98 ? 16.797 5.982 2.450 1.00 98.69 98 ILE A O 1
ATOM 816 N N . TYR A 1 99 ? 16.825 5.549 0.246 1.00 98.69 99 TYR A N 1
ATOM 817 C CA . TYR A 1 99 ? 15.448 5.071 0.195 1.00 98.69 99 TYR A CA 1
ATOM 818 C C . TYR A 1 99 ? 15.252 3.800 1.031 1.00 98.69 99 TYR A C 1
ATOM 820 O O . TYR A 1 99 ? 14.368 3.761 1.891 1.00 98.69 99 TYR A O 1
ATOM 828 N N . LEU A 1 100 ? 16.117 2.799 0.858 1.00 98.75 100 LEU A N 1
ATOM 829 C CA . LEU A 1 100 ? 16.103 1.568 1.649 1.00 98.75 100 LEU A CA 1
ATOM 830 C C . LEU A 1 100 ? 16.311 1.855 3.139 1.00 98.75 100 LEU A C 1
ATOM 832 O O . LEU A 1 100 ? 15.577 1.329 3.978 1.00 98.75 100 LEU A O 1
ATOM 836 N N . LEU A 1 101 ? 17.237 2.752 3.486 1.00 98.69 101 LEU A N 1
ATOM 837 C CA . LEU A 1 101 ? 17.420 3.189 4.868 1.00 98.69 101 LEU A CA 1
ATOM 838 C C . LEU A 1 101 ? 16.148 3.851 5.419 1.00 98.69 101 LEU A C 1
ATOM 840 O O . LEU A 1 101 ? 15.728 3.541 6.532 1.00 98.69 101 LEU A O 1
ATOM 844 N N . ALA A 1 102 ? 15.496 4.726 4.652 1.00 98.62 102 ALA A N 1
ATOM 845 C CA . ALA A 1 102 ? 14.255 5.372 5.066 1.00 98.62 102 ALA A CA 1
ATOM 846 C C . ALA A 1 102 ? 13.128 4.353 5.309 1.00 98.62 102 ALA A C 1
ATOM 848 O O . ALA A 1 102 ? 12.416 4.476 6.307 1.00 98.62 102 ALA A O 1
ATOM 849 N N . LEU A 1 103 ? 13.004 3.319 4.469 1.00 98.56 103 LEU A N 1
ATOM 850 C CA . LEU A 1 103 ? 12.049 2.220 4.661 1.00 98.56 103 LEU A CA 1
ATOM 851 C C . LEU A 1 103 ? 12.373 1.377 5.903 1.00 98.56 103 LEU A C 1
ATOM 853 O O . LEU A 1 103 ? 11.470 1.069 6.683 1.00 98.56 103 LEU A O 1
ATOM 857 N N . ALA A 1 104 ? 13.650 1.070 6.146 1.00 98.25 104 ALA A N 1
ATOM 858 C CA . ALA A 1 104 ? 14.083 0.353 7.344 1.00 98.25 104 ALA A CA 1
ATOM 859 C C . ALA A 1 104 ? 13.799 1.163 8.621 1.00 98.25 104 ALA A C 1
ATOM 861 O O . ALA A 1 104 ? 13.201 0.654 9.569 1.00 98.25 104 ALA A O 1
ATOM 862 N N . LEU A 1 105 ? 14.136 2.456 8.638 1.00 96.38 105 LEU A N 1
ATOM 863 C CA . LEU A 1 105 ? 13.819 3.356 9.752 1.00 96.38 105 LEU A CA 1
ATOM 864 C C . LEU A 1 105 ? 12.304 3.501 9.946 1.00 96.38 105 LEU A C 1
ATOM 866 O O . LEU A 1 105 ? 11.824 3.509 11.086 1.00 96.38 105 LEU A O 1
ATOM 870 N N . LEU A 1 106 ? 11.547 3.560 8.844 1.00 95.69 106 LEU A N 1
ATOM 871 C CA . LEU A 1 106 ? 10.091 3.560 8.871 1.00 95.69 106 LEU A CA 1
ATOM 872 C C . LEU A 1 106 ? 9.563 2.272 9.489 1.00 95.69 106 LEU A C 1
ATOM 874 O O . LEU A 1 106 ? 8.642 2.386 10.284 1.00 95.69 106 LEU A O 1
ATOM 878 N N . ALA A 1 107 ? 10.130 1.098 9.197 1.00 95.31 107 ALA A N 1
ATOM 879 C CA . ALA A 1 107 ? 9.752 -0.191 9.782 1.00 95.31 107 ALA A CA 1
ATOM 880 C C . ALA A 1 107 ? 10.149 -0.313 11.264 1.00 95.31 107 ALA A C 1
ATOM 882 O O . ALA A 1 107 ? 9.370 -0.807 12.078 1.00 95.31 107 ALA A O 1
ATOM 883 N N . LEU A 1 108 ? 11.291 0.244 11.665 1.00 93.19 108 LEU A N 1
ATOM 884 C CA . LEU A 1 108 ? 11.738 0.282 13.065 1.00 93.19 108 LEU A CA 1
ATOM 885 C C . LEU A 1 108 ? 11.000 1.336 13.907 1.00 93.19 108 LEU A C 1
ATOM 887 O O . LEU A 1 108 ? 11.011 1.290 15.134 1.00 93.19 108 LEU A O 1
ATOM 891 N N . GLY A 1 109 ? 10.316 2.287 13.268 1.00 90.56 109 GLY A N 1
ATOM 892 C CA . GLY A 1 109 ? 9.567 3.341 13.956 1.00 90.56 109 GLY A CA 1
ATOM 893 C C . GLY A 1 109 ? 10.462 4.450 14.503 1.00 90.56 109 GLY A C 1
ATOM 894 O O . GLY A 1 109 ? 10.065 5.174 15.420 1.00 90.56 109 GLY A O 1
ATOM 895 N N . ILE A 1 110 ? 11.660 4.598 13.937 1.00 91.12 110 ILE A N 1
ATOM 896 C CA . ILE A 1 110 ? 12.599 5.667 14.265 1.00 91.12 110 ILE A CA 1
ATOM 897 C C . ILE A 1 110 ? 12.166 6.906 13.487 1.00 91.12 110 ILE A C 1
ATOM 899 O O . ILE A 1 110 ? 12.217 6.913 12.268 1.00 91.12 110 ILE A O 1
ATOM 903 N N . ARG A 1 111 ? 11.727 7.962 14.188 1.00 90.38 111 ARG A N 1
ATOM 904 C CA . ARG A 1 111 ? 11.250 9.223 13.574 1.00 90.38 111 ARG A CA 1
ATOM 905 C C . ARG A 1 111 ? 10.286 8.988 12.382 1.00 90.38 111 ARG A C 1
ATOM 907 O O . ARG A 1 111 ? 10.494 9.552 11.308 1.00 90.38 111 ARG A O 1
ATOM 914 N N . PRO A 1 112 ? 9.184 8.234 12.576 1.00 90.25 112 PRO A N 1
ATOM 915 C CA . PRO A 1 112 ? 8.418 7.614 11.490 1.00 90.25 112 PRO A CA 1
ATOM 916 C C . PRO A 1 112 ? 7.881 8.602 10.448 1.00 90.25 112 PRO A C 1
ATOM 918 O O . PRO A 1 112 ? 7.863 8.275 9.270 1.00 90.25 112 PRO A O 1
ATOM 921 N N . ARG A 1 113 ? 7.507 9.825 10.845 1.00 90.81 113 ARG A N 1
ATOM 922 C CA . ARG A 1 113 ? 7.043 10.864 9.907 1.00 90.81 113 ARG A CA 1
ATOM 923 C C . ARG A 1 113 ? 8.129 11.337 8.947 1.00 90.81 113 ARG A C 1
ATOM 925 O O . ARG A 1 113 ? 7.856 11.537 7.772 1.00 90.81 113 ARG A O 1
ATOM 932 N N . TYR A 1 114 ? 9.348 11.514 9.450 1.00 93.50 114 TYR A N 1
ATOM 933 C CA . TYR A 1 114 ? 10.477 11.951 8.633 1.00 93.50 114 TYR A CA 1
ATOM 934 C C . TYR A 1 114 ? 10.954 10.815 7.732 1.00 93.50 114 TYR A C 1
ATOM 936 O O . TYR A 1 114 ? 11.172 11.037 6.547 1.00 93.50 114 TYR A O 1
ATOM 944 N N . SER A 1 115 ? 11.028 9.592 8.265 1.00 96.12 115 SER A N 1
ATOM 945 C CA . SER A 1 115 ? 11.331 8.401 7.468 1.00 96.12 115 SER A CA 1
ATOM 946 C C . SER A 1 115 ? 10.303 8.183 6.359 1.00 96.12 115 SER A C 1
ATOM 948 O O . SER A 1 115 ? 10.697 7.952 5.224 1.00 96.12 115 SER A O 1
ATOM 950 N N . ALA A 1 116 ? 9.004 8.340 6.648 1.00 96.81 116 ALA A N 1
ATOM 951 C CA . ALA A 1 116 ? 7.949 8.295 5.636 1.00 96.81 116 ALA A CA 1
ATOM 952 C C . ALA A 1 116 ? 8.095 9.413 4.595 1.00 96.81 116 ALA A C 1
ATOM 954 O O . ALA A 1 116 ? 7.970 9.138 3.411 1.00 96.81 116 ALA A O 1
ATOM 955 N N . GLY A 1 117 ? 8.414 10.644 5.014 1.00 97.56 117 GLY A N 1
ATOM 956 C CA . GLY A 1 117 ? 8.627 11.771 4.101 1.00 97.56 117 GLY A CA 1
ATOM 957 C C . GLY A 1 117 ? 9.785 11.547 3.129 1.00 97.56 117 GLY A C 1
ATOM 958 O O . GLY A 1 117 ? 9.610 11.702 1.923 1.00 97.56 117 GLY A O 1
ATOM 959 N N . VAL A 1 118 ? 10.946 11.120 3.637 1.00 98.31 118 VAL A N 1
ATOM 960 C CA . VAL A 1 118 ? 12.106 10.778 2.796 1.00 98.31 118 VAL A CA 1
ATOM 961 C C . VAL A 1 118 ? 11.773 9.602 1.877 1.00 98.31 118 VAL A C 1
ATOM 963 O O . VAL A 1 118 ? 12.036 9.673 0.678 1.00 98.31 118 VAL A O 1
ATOM 966 N N . ALA A 1 119 ? 11.142 8.553 2.416 1.00 98.50 119 ALA A N 1
ATOM 967 C CA . ALA A 1 119 ? 10.727 7.398 1.632 1.00 98.50 119 ALA A CA 1
ATOM 968 C C . ALA A 1 119 ? 9.742 7.783 0.521 1.00 98.50 119 ALA A C 1
ATOM 970 O O . ALA A 1 119 ? 9.911 7.341 -0.605 1.00 98.50 119 ALA A O 1
ATOM 971 N N . PHE A 1 120 ? 8.751 8.629 0.803 1.00 98.44 120 PHE A N 1
ATOM 972 C CA . PHE A 1 120 ? 7.766 9.098 -0.170 1.00 98.44 120 PHE A CA 1
ATOM 973 C C . PHE A 1 120 ? 8.413 9.905 -1.302 1.00 98.44 120 PHE A C 1
ATOM 975 O O . PHE A 1 120 ? 8.163 9.621 -2.470 1.00 98.44 120 PHE A O 1
ATOM 982 N N . ILE A 1 121 ? 9.273 10.874 -0.970 1.00 98.19 121 ILE A N 1
ATOM 983 C CA . ILE A 1 121 ? 9.939 11.725 -1.968 1.00 98.19 121 ILE A CA 1
ATOM 984 C C . ILE A 1 121 ? 10.807 10.882 -2.907 1.00 98.19 121 ILE A C 1
ATOM 986 O O . ILE A 1 121 ? 10.733 11.046 -4.126 1.00 98.19 121 ILE A O 1
ATOM 990 N N . LEU A 1 122 ? 11.610 9.967 -2.356 1.00 98.38 122 LEU A N 1
ATOM 991 C CA . LEU A 1 122 ? 12.464 9.096 -3.163 1.00 98.38 122 LEU A CA 1
ATOM 992 C C . LEU A 1 122 ? 11.646 8.076 -3.956 1.00 98.38 122 LEU A C 1
ATOM 994 O O . LEU A 1 122 ? 11.929 7.872 -5.130 1.00 98.38 122 LEU A O 1
ATOM 998 N N . HIS A 1 123 ? 10.600 7.500 -3.361 1.00 97.94 123 HIS A N 1
ATOM 999 C CA . HIS A 1 123 ? 9.680 6.588 -4.038 1.00 97.94 123 HIS A CA 1
ATOM 1000 C C . HIS A 1 123 ? 9.045 7.235 -5.274 1.00 97.94 123 HIS A C 1
ATOM 1002 O O . HIS A 1 123 ? 9.151 6.689 -6.369 1.00 97.94 123 HIS A O 1
ATOM 1008 N N . VAL A 1 124 ? 8.453 8.425 -5.122 1.00 96.69 124 VAL A N 1
ATOM 1009 C CA . VAL A 1 124 ? 7.863 9.171 -6.244 1.00 96.69 124 VAL A CA 1
ATOM 1010 C C . VAL A 1 124 ? 8.937 9.589 -7.250 1.00 96.69 124 VAL A C 1
ATOM 1012 O O . VAL A 1 124 ? 8.697 9.530 -8.451 1.00 96.69 124 VAL A O 1
ATOM 1015 N N . SER A 1 125 ? 10.140 9.948 -6.791 1.00 96.50 125 SER A N 1
ATOM 1016 C CA . SER A 1 125 ? 11.252 10.275 -7.692 1.00 96.50 125 SER A CA 1
ATOM 1017 C C . SER A 1 125 ? 11.666 9.077 -8.550 1.00 96.50 125 SER A C 1
ATOM 1019 O O . SER A 1 125 ? 11.848 9.243 -9.753 1.00 96.50 125 SER A O 1
ATOM 1021 N N . PHE A 1 126 ? 11.779 7.875 -7.980 1.00 95.62 126 PHE A N 1
ATOM 1022 C CA . PHE A 1 126 ? 12.051 6.659 -8.753 1.00 95.62 126 PHE A CA 1
ATOM 1023 C C . PHE A 1 126 ? 10.893 6.325 -9.699 1.00 95.62 126 PHE A C 1
ATOM 1025 O O . PHE A 1 126 ? 11.132 6.123 -10.885 1.00 95.62 126 PHE A O 1
ATOM 1032 N N . LEU A 1 127 ? 9.648 6.369 -9.214 1.00 93.88 127 LEU A N 1
ATOM 1033 C CA . LEU A 1 127 ? 8.449 6.107 -10.019 1.00 93.88 127 LEU A CA 1
ATOM 1034 C C . LEU A 1 127 ? 8.362 7.024 -11.248 1.00 93.88 127 LEU A C 1
ATOM 1036 O O . LEU A 1 127 ? 8.038 6.587 -12.346 1.00 93.88 127 LEU A O 1
ATOM 1040 N N . HIS A 1 128 ? 8.653 8.312 -11.069 1.00 92.25 128 HIS A N 1
ATOM 1041 C CA . HIS A 1 128 ? 8.650 9.286 -12.155 1.00 92.25 128 HIS A CA 1
ATOM 1042 C C . HIS A 1 128 ? 9.908 9.229 -13.023 1.00 92.25 128 HIS A C 1
ATOM 1044 O O . HIS A 1 128 ? 9.845 9.641 -14.179 1.00 92.25 128 HIS A O 1
ATOM 1050 N N . ARG A 1 129 ? 11.042 8.744 -12.500 1.00 92.06 129 ARG A N 1
ATOM 1051 C CA . ARG A 1 129 ? 12.262 8.555 -13.296 1.00 92.06 129 ARG A CA 1
ATOM 1052 C C . ARG A 1 129 ? 12.070 7.457 -14.335 1.00 92.06 129 ARG A C 1
ATOM 1054 O O . ARG A 1 129 ? 12.516 7.650 -15.460 1.00 92.06 129 ARG A O 1
ATOM 1061 N N . ASP A 1 130 ? 11.441 6.348 -13.949 1.00 90.19 130 ASP A N 1
ATOM 1062 C CA . ASP A 1 130 ? 11.063 5.266 -14.856 1.00 90.19 130 ASP A CA 1
ATOM 1063 C C . ASP A 1 130 ? 9.782 4.557 -14.368 1.00 90.19 130 ASP A C 1
ATOM 1065 O O . ASP A 1 130 ? 9.744 3.952 -13.294 1.00 90.19 130 ASP A O 1
ATOM 1069 N N . MET A 1 131 ? 8.723 4.625 -15.183 1.00 87.44 131 MET A N 1
ATOM 1070 C CA . MET A 1 131 ? 7.436 3.973 -14.912 1.00 87.44 131 MET A CA 1
ATOM 1071 C C . MET A 1 131 ? 7.352 2.537 -15.444 1.00 87.44 131 MET A C 1
ATOM 1073 O O . MET A 1 131 ? 6.454 1.808 -15.031 1.00 87.44 131 MET A O 1
ATOM 1077 N N . VAL A 1 132 ? 8.257 2.113 -16.328 1.00 88.75 132 VAL A N 1
ATOM 1078 C CA . VAL A 1 132 ? 8.255 0.778 -16.945 1.00 88.75 132 VAL A CA 1
ATOM 1079 C C . VAL A 1 132 ? 8.310 -0.350 -15.906 1.00 88.75 132 VAL A C 1
ATOM 1081 O O . VAL A 1 132 ? 7.479 -1.254 -15.998 1.00 88.75 132 VAL A O 1
ATOM 1084 N N . PRO A 1 133 ? 9.181 -0.322 -14.872 1.00 91.00 133 PRO A N 1
ATOM 1085 C CA . PRO A 1 133 ? 9.216 -1.387 -13.866 1.00 91.00 133 PRO A CA 1
ATOM 1086 C C . PRO A 1 133 ? 8.089 -1.281 -12.823 1.00 91.00 133 PRO A C 1
ATOM 1088 O O . PRO A 1 133 ? 8.067 -2.055 -11.856 1.00 91.00 133 PRO A O 1
ATOM 1091 N N . SER A 1 134 ? 7.194 -0.299 -12.956 1.00 91.94 134 SER A N 1
ATOM 1092 C CA . SER A 1 134 ? 6.203 0.047 -11.941 1.00 91.94 134 SER A CA 1
ATOM 1093 C C . SER A 1 134 ? 4.868 -0.640 -12.195 1.00 91.94 134 SER A C 1
ATOM 1095 O O . SER A 1 134 ? 4.378 -0.703 -13.318 1.00 91.94 134 SER A O 1
ATOM 1097 N N . TYR A 1 135 ? 4.233 -1.118 -11.128 1.00 93.88 135 TYR A N 1
ATOM 1098 C CA . TYR A 1 135 ? 2.893 -1.706 -11.201 1.00 93.88 135 TYR A CA 1
ATOM 1099 C C . TYR A 1 135 ? 2.088 -1.390 -9.935 1.00 93.88 135 TYR A C 1
ATOM 1101 O O . TYR A 1 135 ? 2.464 -0.524 -9.145 1.00 93.88 135 TYR A O 1
ATOM 1109 N N . GLY A 1 136 ? 0.948 -2.060 -9.734 1.00 94.75 136 GLY A N 1
ATOM 1110 C CA . GLY A 1 136 ? -0.023 -1.717 -8.687 1.00 94.75 136 GLY A CA 1
ATOM 1111 C C . GLY A 1 136 ? 0.564 -1.534 -7.280 1.00 94.75 136 GLY A C 1
ATOM 1112 O O . GLY A 1 136 ? 0.118 -0.647 -6.555 1.00 94.75 136 GLY A O 1
ATOM 1113 N N . VAL A 1 137 ? 1.590 -2.307 -6.901 1.00 97.12 137 VAL A N 1
ATOM 1114 C CA . VAL A 1 137 ? 2.254 -2.160 -5.591 1.00 97.12 137 VAL A CA 1
ATOM 1115 C C . VAL A 1 137 ? 2.890 -0.781 -5.406 1.00 97.12 137 VAL A C 1
ATOM 1117 O O . VAL A 1 137 ? 2.761 -0.200 -4.330 1.00 97.12 137 VAL A O 1
ATOM 1120 N N . ASP A 1 138 ? 3.522 -0.234 -6.446 1.00 97.62 138 ASP A N 1
ATOM 1121 C CA . ASP A 1 138 ? 4.188 1.065 -6.398 1.00 97.62 138 ASP A CA 1
ATOM 1122 C C . ASP A 1 138 ? 3.151 2.190 -6.258 1.00 97.62 138 ASP A C 1
ATOM 1124 O O . ASP A 1 138 ? 3.274 3.062 -5.399 1.00 97.62 138 ASP A O 1
ATOM 1128 N N . MET A 1 139 ? 2.054 2.107 -7.016 1.00 95.88 139 MET A N 1
ATOM 1129 C CA . MET A 1 139 ? 0.959 3.083 -6.946 1.00 95.88 139 MET A CA 1
ATOM 1130 C C . MET A 1 139 ? 0.313 3.113 -5.557 1.00 95.88 139 MET A C 1
ATOM 1132 O O . MET A 1 139 ? 0.067 4.178 -4.994 1.00 95.88 139 MET A O 1
ATOM 1136 N N . ILE A 1 140 ? 0.068 1.944 -4.963 1.00 98.12 140 ILE A N 1
ATOM 1137 C CA . ILE A 1 140 ? -0.500 1.844 -3.614 1.00 98.12 140 ILE A CA 1
ATOM 1138 C C . ILE A 1 140 ? 0.494 2.365 -2.567 1.00 98.12 140 ILE A C 1
ATOM 1140 O O . ILE A 1 140 ? 0.108 3.114 -1.662 1.00 98.12 140 ILE A O 1
ATOM 1144 N N . ALA A 1 141 ? 1.776 2.011 -2.699 1.00 98.44 141 ALA A N 1
ATOM 1145 C CA . ALA A 1 141 ? 2.831 2.482 -1.811 1.00 98.44 141 ALA A CA 1
ATOM 1146 C C . ALA A 1 141 ? 2.939 4.014 -1.810 1.00 98.44 141 ALA A C 1
ATOM 1148 O O . ALA A 1 141 ? 3.089 4.590 -0.732 1.00 98.44 141 ALA A O 1
ATOM 1149 N N . SER A 1 142 ? 2.772 4.677 -2.961 1.00 97.50 142 SER A N 1
ATOM 1150 C CA . SER A 1 142 ? 2.744 6.144 -3.064 1.00 97.50 142 SER A CA 1
ATOM 1151 C C . SER A 1 142 ? 1.714 6.767 -2.119 1.00 97.50 142 SER A C 1
ATOM 1153 O O . SER A 1 142 ? 2.063 7.622 -1.300 1.00 97.50 142 SER A O 1
ATOM 1155 N N . PHE A 1 143 ? 0.459 6.303 -2.164 1.00 97.56 143 PHE A N 1
ATOM 1156 C CA . PHE A 1 143 ? -0.600 6.817 -1.289 1.00 97.56 143 PHE A CA 1
ATOM 1157 C C . PHE A 1 143 ? -0.308 6.530 0.186 1.00 97.56 143 PHE A C 1
ATOM 1159 O O . PHE A 1 143 ? -0.431 7.411 1.037 1.00 97.56 143 PHE A O 1
ATOM 1166 N N . PHE A 1 144 ? 0.111 5.306 0.510 1.00 98.00 144 PHE A N 1
ATOM 1167 C CA . PHE A 1 144 ? 0.338 4.909 1.899 1.00 98.00 144 PHE A CA 1
ATOM 1168 C C . PHE A 1 144 ? 1.529 5.634 2.530 1.00 98.00 144 PHE A C 1
ATOM 1170 O O . PHE A 1 144 ? 1.413 6.114 3.660 1.00 98.00 144 PHE A O 1
ATOM 1177 N N . LEU A 1 145 ? 2.644 5.767 1.809 1.00 98.12 145 LEU A N 1
ATOM 1178 C CA . LEU A 1 145 ? 3.805 6.530 2.266 1.00 98.12 145 LEU A CA 1
ATOM 1179 C C . LEU A 1 145 ? 3.437 8.003 2.470 1.00 98.12 145 LEU A C 1
ATOM 1181 O O . LEU A 1 145 ? 3.759 8.557 3.522 1.00 98.12 145 LEU A O 1
ATOM 1185 N N . PHE A 1 146 ? 2.685 8.599 1.538 1.00 97.38 146 PHE A N 1
ATOM 1186 C CA . PHE A 1 146 ? 2.196 9.970 1.674 1.00 97.38 146 PHE A CA 1
ATOM 1187 C C . PHE A 1 146 ? 1.351 10.160 2.938 1.00 97.38 146 PHE A C 1
ATOM 1189 O O . PHE A 1 146 ? 1.601 11.072 3.726 1.00 97.38 146 PHE A O 1
ATOM 1196 N N . TYR A 1 147 ? 0.377 9.282 3.189 1.00 95.69 147 TYR A N 1
ATOM 1197 C CA . TYR A 1 147 ? -0.470 9.396 4.378 1.00 95.69 147 TYR A CA 1
ATOM 1198 C C . TYR A 1 147 ? 0.325 9.216 5.680 1.00 95.69 147 TYR A C 1
ATOM 1200 O O . TYR A 1 147 ? 0.051 9.895 6.674 1.00 95.69 147 TYR A O 1
ATOM 1208 N N . LEU A 1 148 ? 1.356 8.364 5.687 1.00 94.56 148 LEU A N 1
ATOM 1209 C CA . LEU A 1 148 ? 2.222 8.169 6.853 1.00 94.56 148 LEU A CA 1
ATOM 1210 C C . LEU A 1 148 ? 3.091 9.395 7.188 1.00 94.56 148 LEU A C 1
ATOM 1212 O O . LEU A 1 148 ? 3.466 9.551 8.353 1.00 94.56 148 LEU A O 1
ATOM 1216 N N . CYS A 1 149 ? 3.329 10.321 6.252 1.00 94.19 149 CYS A N 1
ATOM 1217 C CA . CYS A 1 149 ? 4.000 11.602 6.534 1.00 94.19 149 CYS A CA 1
ATOM 1218 C C . CYS A 1 149 ? 3.276 12.423 7.620 1.00 94.19 149 CYS A C 1
ATOM 1220 O O . CYS A 1 149 ? 3.895 13.168 8.395 1.00 94.19 149 CYS A O 1
ATOM 1222 N N . PHE A 1 150 ? 1.955 12.267 7.726 1.00 87.75 150 PHE A N 1
ATOM 1223 C CA . PHE A 1 150 ? 1.127 12.984 8.697 1.00 87.75 150 PHE A CA 1
ATOM 1224 C C . PHE A 1 150 ? 1.042 12.273 10.053 1.00 87.75 150 PHE A C 1
ATOM 1226 O O . PHE A 1 150 ? 0.649 12.880 11.050 1.00 87.75 150 PHE A O 1
ATOM 1233 N N . ALA A 1 151 ? 1.467 11.014 10.133 1.00 83.50 151 ALA A N 1
ATOM 1234 C CA . ALA A 1 151 ? 1.093 10.119 11.212 1.00 83.50 151 ALA A CA 1
ATOM 1235 C C . ALA A 1 151 ? 2.255 9.868 12.199 1.00 83.50 151 ALA A C 1
ATOM 1237 O O . ALA A 1 151 ? 3.238 9.200 11.879 1.00 83.50 151 ALA A O 1
ATOM 1238 N N . ASP A 1 152 ? 2.175 10.419 13.421 1.00 76.75 152 ASP A N 1
ATOM 1239 C CA . ASP A 1 152 ? 3.211 10.229 14.457 1.00 76.75 152 ASP A CA 1
ATOM 1240 C C . ASP A 1 152 ? 2.863 9.057 15.387 1.00 76.75 152 ASP A C 1
ATOM 1242 O O . ASP A 1 152 ? 2.165 9.235 16.382 1.00 76.75 152 ASP A O 1
ATOM 1246 N N . TYR A 1 153 ? 3.364 7.855 15.088 1.00 71.81 153 TYR A N 1
ATOM 1247 C CA . TYR A 1 153 ? 3.118 6.653 15.905 1.00 71.81 153 TYR A CA 1
ATOM 1248 C C . TYR A 1 153 ? 4.335 6.151 16.678 1.00 71.81 153 TYR A C 1
ATOM 1250 O O . TYR A 1 153 ? 4.390 4.967 17.033 1.00 71.81 153 TYR A O 1
ATOM 1258 N N . ALA A 1 154 ? 5.302 7.032 16.949 1.00 68.81 154 ALA A N 1
ATOM 1259 C CA . ALA A 1 154 ? 6.472 6.685 17.749 1.00 68.81 154 ALA A CA 1
ATOM 1260 C C . ALA A 1 154 ? 6.059 6.067 19.101 1.00 68.81 154 ALA A C 1
ATOM 1262 O O . ALA A 1 154 ? 5.124 6.528 19.758 1.00 68.81 154 ALA A O 1
ATOM 1263 N N . GLU A 1 155 ? 6.751 5.005 19.519 1.00 63.94 155 GLU A N 1
ATOM 1264 C CA . GLU A 1 155 ? 6.408 4.243 20.731 1.00 63.94 155 GLU A CA 1
ATOM 1265 C C . GLU A 1 155 ? 6.634 5.030 22.026 1.00 63.94 155 GLU A C 1
ATOM 1267 O O . GLU A 1 155 ? 5.852 4.909 22.963 1.00 63.94 155 GLU A O 1
ATOM 1272 N N . LYS A 1 156 ? 7.700 5.838 22.079 1.00 60.31 156 LYS A N 1
ATOM 1273 C CA . LYS A 1 156 ? 8.232 6.414 23.326 1.00 60.31 156 LYS A CA 1
ATOM 1274 C C . LYS A 1 156 ? 7.860 7.880 23.565 1.00 60.31 156 LYS A C 1
ATOM 1276 O O . LYS A 1 156 ? 8.354 8.488 24.509 1.00 60.31 156 LYS A O 1
ATOM 1281 N N . ARG A 1 157 ? 7.031 8.490 22.709 1.00 61.19 157 ARG A N 1
ATOM 1282 C CA . ARG A 1 157 ? 6.737 9.929 22.786 1.00 61.19 157 ARG A CA 1
ATOM 1283 C C . ARG A 1 157 ? 5.328 10.167 23.313 1.00 61.19 157 ARG A C 1
ATOM 1285 O O . ARG A 1 157 ? 4.369 9.651 22.747 1.00 61.19 157 ARG A O 1
ATOM 1292 N N . LYS A 1 158 ? 5.202 10.993 24.359 1.00 58.91 158 LYS A N 1
ATOM 1293 C CA . LYS A 1 158 ? 3.909 11.523 24.819 1.00 58.91 158 LYS A CA 1
ATOM 1294 C C . LYS A 1 158 ? 3.290 12.288 23.644 1.00 58.91 158 LYS A C 1
ATOM 1296 O O . LYS A 1 158 ? 3.823 13.318 23.228 1.00 58.91 158 LYS A O 1
ATOM 1301 N N . GLN A 1 159 ? 2.257 11.721 23.027 1.00 61.22 159 GLN A N 1
ATOM 1302 C CA . GLN A 1 159 ? 1.633 12.310 21.845 1.00 61.22 159 GLN A CA 1
ATOM 1303 C C . GLN A 1 159 ? 0.842 13.548 22.273 1.00 61.22 159 GLN A C 1
ATOM 1305 O O . GLN A 1 159 ? 0.024 13.480 23.188 1.00 61.22 159 GLN A O 1
ATOM 1310 N N . SER A 1 160 ? 1.109 14.692 21.642 1.00 62.22 160 SER A N 1
ATOM 1311 C CA . SER A 1 160 ? 0.258 15.870 21.806 1.00 62.22 160 SER A CA 1
ATOM 1312 C C . SER A 1 160 ? -1.071 15.657 21.077 1.00 62.22 160 SER A C 1
ATOM 1314 O O . SER A 1 160 ? -1.111 14.961 20.063 1.00 62.22 160 SER A O 1
ATOM 1316 N N . SER A 1 161 ? -2.142 16.295 21.560 1.00 63.03 161 SER A N 1
ATOM 1317 C CA . SER A 1 161 ? -3.501 16.164 21.005 1.00 63.03 161 SER A CA 1
ATOM 1318 C C . SER A 1 161 ? -3.541 16.300 19.470 1.00 63.03 161 SER A C 1
ATOM 1320 O O . SER A 1 161 ? -4.039 15.413 18.779 1.00 63.03 161 SER A O 1
ATOM 1322 N N . GLY A 1 162 ? -2.887 17.325 18.907 1.00 61.97 162 GLY A N 1
ATOM 1323 C CA . GLY A 1 162 ? -2.843 17.536 17.451 1.00 61.97 162 GLY A CA 1
ATOM 1324 C C . GLY A 1 162 ? -2.094 16.452 16.657 1.00 61.97 162 GLY A C 1
ATOM 1325 O O . GLY A 1 162 ? -2.429 16.182 15.505 1.00 61.97 162 GLY A O 1
ATOM 1326 N N . ARG A 1 163 ? -1.106 15.771 17.254 1.00 68.75 163 ARG A N 1
ATOM 1327 C CA . ARG A 1 163 ? -0.407 14.651 16.593 1.00 68.75 163 ARG A CA 1
ATOM 1328 C C . ARG A 1 163 ? -1.276 13.402 16.529 1.00 68.75 163 ARG A C 1
ATOM 1330 O O . ARG A 1 163 ? -1.243 12.690 15.528 1.00 68.75 163 ARG A O 1
ATOM 1337 N N . THR A 1 164 ? -2.083 13.180 17.559 1.00 75.31 164 THR A N 1
ATOM 1338 C CA . THR A 1 164 ? -3.071 12.100 17.604 1.00 75.31 164 THR A CA 1
ATOM 1339 C C . THR A 1 164 ? -4.185 12.312 16.572 1.00 75.31 164 THR A C 1
ATOM 1341 O O . THR A 1 164 ? -4.628 11.349 15.943 1.00 75.31 164 THR A O 1
ATOM 1344 N N . MET A 1 165 ? -4.582 13.568 16.326 1.00 83.25 165 MET A N 1
ATOM 1345 C CA . MET A 1 165 ? -5.565 13.922 15.291 1.00 83.25 165 MET A CA 1
ATOM 1346 C C . MET A 1 165 ? -5.062 13.619 13.878 1.00 83.25 165 MET A C 1
ATOM 1348 O O . MET A 1 165 ? -5.747 12.937 13.121 1.00 83.25 165 MET A O 1
ATOM 1352 N N . LEU A 1 166 ? -3.847 14.064 13.532 1.00 85.44 166 LEU A N 1
ATOM 1353 C CA . LEU A 1 166 ? -3.260 13.786 12.214 1.00 85.44 166 LEU A CA 1
ATOM 1354 C C . LEU A 1 166 ? -3.024 12.290 11.986 1.00 85.44 166 LEU A C 1
ATOM 1356 O O . LEU A 1 166 ? -3.199 11.803 10.873 1.00 85.44 166 LEU A O 1
ATOM 1360 N N . GLY A 1 167 ? -2.673 11.551 13.042 1.00 86.00 167 GLY A N 1
ATOM 1361 C CA . GLY A 1 167 ? -2.634 10.094 12.990 1.00 86.00 167 GLY A CA 1
ATOM 1362 C C . GLY A 1 167 ? -4.005 9.504 12.647 1.00 86.00 167 GLY A C 1
ATOM 1363 O O . GLY A 1 167 ? -4.145 8.779 11.661 1.00 86.00 167 GLY A O 1
ATOM 1364 N N . SER A 1 168 ? -5.037 9.866 13.409 1.00 88.56 168 SER A N 1
ATOM 1365 C CA . SER A 1 168 ? -6.409 9.402 13.155 1.00 88.56 168 SER A CA 1
ATOM 1366 C C . SER A 1 168 ? -6.845 9.689 11.713 1.00 88.56 168 SER A C 1
ATOM 1368 O O . SER A 1 168 ? -7.318 8.780 11.029 1.00 88.56 168 SER A O 1
ATOM 1370 N N . MET A 1 169 ? -6.558 10.895 11.215 1.00 91.56 169 MET A N 1
ATOM 1371 C CA . MET A 1 169 ? -6.843 11.298 9.839 1.00 91.56 169 MET A CA 1
ATOM 1372 C C . MET A 1 169 ? -6.091 10.433 8.823 1.00 91.56 169 MET A C 1
ATOM 1374 O O . MET A 1 169 ? -6.710 9.889 7.915 1.00 91.56 169 MET A O 1
ATOM 1378 N N . ALA A 1 170 ? -4.780 10.239 8.994 1.00 92.56 170 ALA A N 1
ATOM 1379 C CA . ALA A 1 170 ? -3.978 9.384 8.117 1.00 92.56 170 ALA A CA 1
ATOM 1380 C C . ALA A 1 170 ? -4.511 7.945 8.068 1.00 92.56 170 ALA A C 1
ATOM 1382 O O . ALA A 1 170 ? -4.589 7.343 7.000 1.00 92.56 170 ALA A O 1
ATOM 1383 N N . CYS A 1 171 ? -4.935 7.401 9.213 1.00 93.06 171 CYS A N 1
ATOM 1384 C CA . CYS A 1 171 ? -5.563 6.087 9.261 1.00 93.06 171 CYS A CA 1
ATOM 1385 C C . CYS A 1 171 ? -6.863 6.040 8.443 1.00 93.06 171 CYS A C 1
ATOM 1387 O O . CYS A 1 171 ? -7.091 5.062 7.732 1.00 93.06 171 CYS A O 1
ATOM 1389 N N . ARG A 1 172 ? -7.715 7.070 8.538 1.00 94.25 172 ARG A N 1
ATOM 1390 C CA . ARG A 1 172 ? -8.951 7.152 7.744 1.00 94.25 172 ARG A CA 1
ATOM 1391 C C . ARG A 1 172 ? -8.671 7.306 6.258 1.00 94.25 172 ARG A C 1
ATOM 1393 O O . ARG A 1 172 ? -9.327 6.635 5.471 1.00 94.25 172 ARG A O 1
ATOM 1400 N N . LEU A 1 173 ? -7.678 8.110 5.880 1.00 96.00 173 LEU A N 1
ATOM 1401 C CA . LEU A 1 173 ? -7.259 8.256 4.485 1.00 96.00 173 LEU A CA 1
ATOM 1402 C C . LEU A 1 173 ? -6.819 6.916 3.892 1.00 96.00 173 LEU A C 1
ATOM 1404 O O . LEU A 1 173 ? -7.266 6.572 2.806 1.00 96.00 173 LEU A O 1
ATOM 1408 N N . ILE A 1 174 ? -6.045 6.112 4.629 1.00 96.94 174 ILE A N 1
ATOM 1409 C CA . ILE A 1 174 ? -5.667 4.761 4.183 1.00 96.94 174 ILE A CA 1
ATOM 1410 C C . ILE A 1 174 ? -6.909 3.870 4.019 1.00 96.94 174 ILE A C 1
ATOM 1412 O O . ILE A 1 174 ? -7.065 3.231 2.983 1.00 96.94 174 ILE A O 1
ATOM 1416 N N . GLN A 1 175 ? -7.818 3.847 5.000 1.00 97.50 175 GLN A N 1
ATOM 1417 C CA . GLN A 1 175 ? -9.054 3.054 4.919 1.00 97.50 175 GLN A CA 1
ATOM 1418 C C . GLN A 1 175 ? -9.916 3.446 3.711 1.00 97.50 175 GLN A C 1
ATOM 1420 O O . GLN A 1 175 ? -10.393 2.581 2.977 1.00 97.50 175 GLN A O 1
ATOM 1425 N N . ILE A 1 176 ? -10.100 4.747 3.490 1.00 97.75 176 ILE A N 1
ATOM 1426 C CA . ILE A 1 176 ? -10.876 5.278 2.368 1.00 97.75 176 ILE A CA 1
ATOM 1427 C C . ILE A 1 176 ? -10.172 4.981 1.045 1.00 97.75 176 ILE A C 1
ATOM 1429 O O . ILE A 1 176 ? -10.834 4.546 0.112 1.00 97.75 176 ILE A O 1
ATOM 1433 N N . GLN A 1 177 ? -8.848 5.124 0.968 1.00 98.19 177 GLN A N 1
ATOM 1434 C CA . GLN A 1 177 ? -8.086 4.791 -0.234 1.00 98.19 177 GLN A CA 1
ATOM 1435 C C . GLN A 1 177 ? -8.267 3.320 -0.623 1.00 98.19 177 GLN A C 1
ATOM 1437 O O . GLN A 1 177 ? -8.471 3.018 -1.793 1.00 98.19 177 GLN A O 1
ATOM 1442 N N . ILE A 1 178 ? -8.270 2.406 0.350 1.00 98.25 178 ILE A N 1
ATOM 1443 C CA . ILE A 1 178 ? -8.546 0.982 0.109 1.00 98.25 178 ILE A CA 1
ATOM 1444 C C . ILE A 1 178 ? -9.984 0.785 -0.400 1.00 98.25 178 ILE A C 1
ATOM 1446 O O . ILE A 1 178 ? -10.203 0.027 -1.341 1.00 98.25 178 ILE A O 1
ATOM 1450 N N . CYS A 1 179 ? -10.960 1.500 0.172 1.00 98.44 179 CYS A N 1
ATOM 1451 C CA . CYS A 1 179 ? -12.340 1.484 -0.321 1.00 98.44 179 CYS A CA 1
ATOM 1452 C C . CYS A 1 179 ? -12.431 1.989 -1.770 1.00 98.44 179 CYS A C 1
ATOM 1454 O O . CYS A 1 179 ? -13.130 1.386 -2.574 1.00 98.44 179 CYS A O 1
ATOM 1456 N N . ILE A 1 180 ? -11.701 3.050 -2.121 1.00 98.19 180 ILE A N 1
ATOM 1457 C CA . ILE A 1 180 ? -11.651 3.587 -3.487 1.00 98.19 180 ILE A CA 1
ATOM 1458 C C . ILE A 1 180 ? -11.023 2.571 -4.444 1.00 98.19 180 ILE A C 1
ATOM 1460 O O . ILE A 1 180 ? -11.575 2.349 -5.517 1.00 98.19 180 ILE A O 1
ATOM 1464 N N . ILE A 1 181 ? -9.919 1.925 -4.054 1.00 97.94 181 ILE A N 1
ATOM 1465 C CA . ILE A 1 181 ? -9.255 0.894 -4.865 1.00 97.94 181 ILE A CA 1
ATOM 1466 C C . ILE A 1 181 ? -10.237 -0.233 -5.206 1.00 97.94 181 ILE A C 1
ATOM 1468 O O . ILE A 1 181 ? -10.378 -0.574 -6.379 1.00 97.94 181 ILE A O 1
ATOM 1472 N N . TYR A 1 182 ? -10.952 -0.778 -4.216 1.00 98.25 182 TYR A N 1
ATOM 1473 C CA . TYR A 1 182 ? -11.915 -1.856 -4.469 1.00 98.25 182 TYR A CA 1
ATOM 1474 C C . TYR A 1 182 ? -13.159 -1.389 -5.217 1.00 98.25 182 TYR A C 1
ATOM 1476 O O . TYR A 1 182 ? -13.584 -2.078 -6.139 1.00 98.25 182 TYR A O 1
ATOM 1484 N N . ALA A 1 183 ? -13.701 -0.211 -4.892 1.00 96.88 183 ALA A N 1
ATOM 1485 C CA . ALA A 1 183 ? -14.833 0.355 -5.621 1.00 96.88 183 ALA A CA 1
ATOM 1486 C C . ALA A 1 183 ? -14.495 0.529 -7.105 1.00 96.88 183 ALA A C 1
ATOM 1488 O O . ALA A 1 183 ? -15.242 0.074 -7.966 1.00 96.88 183 ALA A O 1
ATOM 1489 N N . TYR A 1 184 ? -13.351 1.150 -7.404 1.00 96.88 184 TYR A N 1
ATOM 1490 C CA . TYR A 1 184 ? -12.898 1.357 -8.774 1.00 96.88 184 TYR A CA 1
ATOM 1491 C C . TYR A 1 184 ? -12.660 0.024 -9.482 1.00 96.88 184 TYR A C 1
ATOM 1493 O O . TYR A 1 184 ? -13.176 -0.183 -10.573 1.00 96.88 184 TYR A O 1
ATOM 1501 N N . SER A 1 185 ? -11.948 -0.901 -8.836 1.00 96.00 185 SER A N 1
ATOM 1502 C CA . SER A 1 185 ? -11.683 -2.236 -9.369 1.00 96.00 185 SER A CA 1
ATOM 1503 C C . SER A 1 185 ? -12.972 -2.997 -9.705 1.00 96.00 185 SER A C 1
ATOM 1505 O O . SER A 1 185 ? -13.115 -3.493 -10.820 1.00 96.00 185 SER A O 1
ATOM 1507 N N . GLY A 1 186 ? -13.937 -3.040 -8.784 1.00 96.50 186 GLY A N 1
ATOM 1508 C CA . GLY A 1 186 ? -15.204 -3.738 -8.986 1.00 96.50 186 GLY A CA 1
ATOM 1509 C C . GLY A 1 186 ? -16.060 -3.082 -10.069 1.00 96.50 186 GLY A C 1
ATOM 1510 O O . GLY A 1 186 ? -16.538 -3.763 -10.972 1.00 96.50 186 GLY A O 1
ATOM 1511 N N . LEU A 1 187 ? -16.216 -1.755 -10.029 1.00 96.19 187 LEU A N 1
ATOM 1512 C CA . LEU A 1 187 ? -17.002 -1.011 -11.021 1.00 96.19 187 LEU A CA 1
ATOM 1513 C C . LEU A 1 187 ? -16.388 -1.063 -12.423 1.00 96.19 187 LEU A C 1
ATOM 1515 O O . LEU A 1 187 ? -17.122 -1.053 -13.409 1.00 96.19 187 LEU A O 1
ATOM 1519 N N . ASP A 1 188 ? -15.062 -1.117 -12.531 1.00 96.44 188 ASP A N 1
ATOM 1520 C CA . ASP A 1 188 ? -14.401 -1.267 -13.823 1.00 96.44 188 ASP A CA 1
ATOM 1521 C C . ASP A 1 188 ? -14.626 -2.667 -14.405 1.00 96.44 188 ASP A C 1
ATOM 1523 O O . ASP A 1 188 ? -14.989 -2.799 -15.573 1.00 96.44 188 ASP A O 1
ATOM 1527 N N . LYS A 1 189 ? -14.562 -3.707 -13.564 1.00 96.19 189 LYS A N 1
ATOM 1528 C CA . LYS A 1 189 ? -14.880 -5.090 -13.952 1.00 96.19 189 LYS A CA 1
ATOM 1529 C C . LYS A 1 189 ? -16.317 -5.263 -14.448 1.00 96.19 189 LYS A C 1
ATOM 1531 O O . LYS A 1 189 ? -16.530 -5.999 -15.406 1.00 96.19 189 LYS A O 1
ATOM 1536 N N . VAL A 1 190 ? -17.290 -4.539 -13.882 1.00 95.25 190 VAL A N 1
ATOM 1537 C CA . VAL A 1 190 ? -18.694 -4.548 -14.352 1.00 95.25 190 VAL A CA 1
ATOM 1538 C C . VAL A 1 190 ? -18.821 -4.151 -15.831 1.00 95.25 190 VAL A C 1
ATOM 1540 O O . VAL A 1 190 ? -19.773 -4.549 -16.495 1.00 95.25 190 VAL A O 1
ATOM 1543 N N . LYS A 1 191 ? -17.868 -3.404 -16.397 1.00 95.19 191 LYS A N 1
ATOM 1544 C CA . LYS A 1 191 ? -17.891 -3.037 -17.823 1.00 95.19 191 LYS A CA 1
ATOM 1545 C C . LYS A 1 191 ? -17.454 -4.185 -18.743 1.00 95.19 191 LYS A C 1
ATOM 1547 O O . LYS A 1 191 ? -17.717 -4.132 -19.941 1.00 95.19 191 LYS A O 1
ATOM 1552 N N . GLY A 1 192 ? -16.762 -5.196 -18.216 1.00 93.56 192 GLY A N 1
ATOM 1553 C CA . GLY A 1 192 ? -16.194 -6.292 -18.998 1.00 93.56 192 GLY A CA 1
ATOM 1554 C C . GLY A 1 192 ? -17.170 -7.455 -19.180 1.00 93.56 192 GLY A C 1
ATOM 1555 O O . GLY A 1 192 ? -17.636 -8.038 -18.205 1.00 93.56 192 GLY A O 1
ATOM 1556 N N . VAL A 1 193 ? -17.419 -7.857 -20.431 1.00 94.19 193 VAL A N 1
ATOM 1557 C CA . VAL A 1 193 ? -18.339 -8.964 -20.779 1.00 94.19 193 VAL A CA 1
ATOM 1558 C C . VAL A 1 193 ? -17.959 -10.282 -20.090 1.00 94.19 193 VAL A C 1
ATOM 1560 O O . VAL A 1 193 ? -18.832 -10.999 -19.614 1.00 94.19 193 VAL A O 1
ATOM 1563 N N . GLN A 1 194 ? -16.662 -10.553 -19.930 1.00 93.62 194 GLN A N 1
ATOM 1564 C CA . GLN A 1 194 ? -16.152 -11.769 -19.278 1.00 93.62 194 GLN A CA 1
ATOM 1565 C C . GLN A 1 194 ? -16.585 -11.903 -17.805 1.00 93.62 194 GLN A C 1
ATOM 1567 O O . GLN A 1 194 ? -16.707 -13.010 -17.279 1.00 93.62 194 GLN A O 1
ATOM 1572 N N . TRP A 1 195 ? -16.835 -10.787 -17.115 1.00 96.12 195 TRP A N 1
ATOM 1573 C CA . TRP A 1 195 ? -17.330 -10.812 -15.736 1.00 96.12 195 TRP A CA 1
ATOM 1574 C C . TRP A 1 195 ? -18.802 -11.217 -15.677 1.00 96.12 195 TRP A C 1
ATOM 1576 O O . TRP A 1 195 ? -19.188 -11.971 -14.788 1.00 96.12 195 TRP A O 1
ATOM 1586 N N . TRP A 1 196 ? -19.598 -10.789 -16.659 1.00 95.19 196 TRP A N 1
ATOM 1587 C CA . TRP A 1 196 ? -20.997 -11.196 -16.819 1.00 95.19 196 TRP A CA 1
ATOM 1588 C C . TRP A 1 196 ? -21.155 -12.624 -17.341 1.00 95.19 196 TRP A C 1
ATOM 1590 O O . TRP A 1 196 ? -22.157 -13.267 -17.053 1.00 95.19 196 TRP A O 1
ATOM 1600 N N . GLY A 1 197 ? -20.179 -13.130 -18.098 1.00 93.62 197 GLY A N 1
ATOM 1601 C CA . GLY A 1 197 ? -20.131 -14.532 -18.523 1.00 93.62 197 GLY A CA 1
ATOM 1602 C C . GLY A 1 197 ? -19.683 -15.499 -17.420 1.00 93.62 197 GLY A C 1
ATOM 1603 O O . GLY A 1 197 ? -19.836 -16.708 -17.564 1.00 93.62 197 GLY A O 1
ATOM 1604 N N . GLY A 1 198 ? -19.136 -14.995 -16.305 1.00 94.62 198 GLY A N 1
ATOM 1605 C CA . GLY A 1 198 ? -18.555 -15.828 -15.244 1.00 94.62 198 GLY A CA 1
ATOM 1606 C C . GLY A 1 198 ? -17.213 -16.476 -15.620 1.00 94.62 198 GLY A C 1
ATOM 1607 O O . GLY A 1 198 ? -16.745 -17.374 -14.924 1.00 94.62 198 GLY A O 1
ATOM 1608 N N . GLU A 1 199 ? -16.590 -16.025 -16.707 1.00 93.62 199 GLU A N 1
ATOM 1609 C CA . 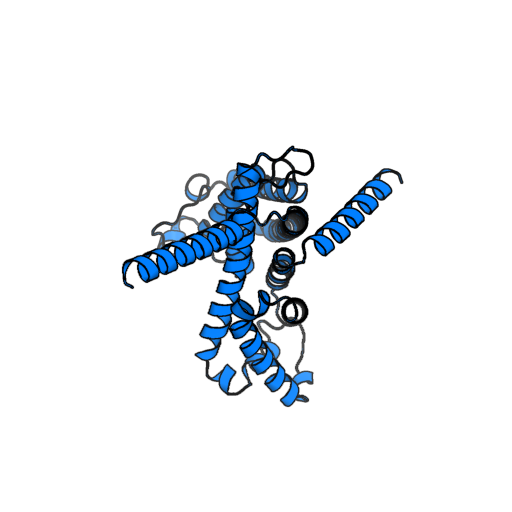GLU A 1 199 ? -15.384 -16.615 -17.306 1.00 93.62 199 GLU A CA 1
ATOM 1610 C C . GLU A 1 199 ? -14.105 -15.813 -17.014 1.00 93.62 199 GLU A C 1
ATOM 1612 O O . GLU A 1 199 ? -13.004 -16.259 -17.331 1.00 93.62 199 GLU A O 1
ATOM 1617 N N . ALA A 1 200 ? -14.218 -14.645 -16.373 1.00 94.06 200 ALA A N 1
ATOM 1618 C CA . ALA A 1 200 ? -13.079 -13.760 -16.123 1.00 94.06 200 ALA A CA 1
ATOM 1619 C C . ALA A 1 200 ? -11.927 -14.454 -15.376 1.00 94.06 200 ALA A C 1
ATOM 1621 O O . ALA A 1 200 ? -10.768 -14.314 -15.766 1.00 94.06 200 ALA A O 1
ATOM 1622 N N . LEU A 1 201 ? -12.221 -15.242 -14.333 1.00 93.75 201 LEU A N 1
ATOM 1623 C CA . LEU A 1 201 ? -11.165 -15.958 -13.611 1.00 93.75 201 LEU A CA 1
ATOM 1624 C C . LEU A 1 201 ? -10.577 -17.125 -14.403 1.00 93.75 201 LEU A C 1
ATOM 1626 O O . LEU A 1 201 ? -9.402 -17.425 -14.212 1.00 93.75 201 LEU A O 1
ATOM 1630 N N . TRP A 1 202 ? -11.334 -17.741 -15.318 1.00 93.25 202 TRP A N 1
ATOM 1631 C CA . TRP A 1 202 ? -10.755 -18.717 -16.243 1.00 93.25 202 TRP A CA 1
ATOM 1632 C C . TRP A 1 202 ? -9.674 -18.054 -17.098 1.00 93.25 202 TRP A C 1
ATOM 1634 O O . TRP A 1 202 ? -8.553 -18.549 -17.135 1.00 93.25 202 TRP A O 1
ATOM 1644 N N . GLY A 1 203 ? -9.964 -16.877 -17.663 1.00 91.62 203 GLY A N 1
ATOM 1645 C CA . GLY A 1 203 ? -9.000 -16.112 -18.457 1.00 91.62 203 GLY A CA 1
ATOM 1646 C C . GLY A 1 203 ? -7.729 -15.719 -17.695 1.00 91.62 203 GLY A C 1
ATOM 1647 O O . GLY A 1 203 ? -6.667 -15.613 -18.301 1.00 91.62 203 GLY A O 1
ATOM 1648 N N . VAL A 1 204 ? -7.803 -15.539 -16.371 1.00 91.50 204 VAL A N 1
ATOM 1649 C CA . VAL A 1 204 ? -6.616 -15.294 -15.533 1.00 91.50 204 VAL A CA 1
ATOM 1650 C C . VAL A 1 204 ? -5.818 -16.578 -15.317 1.00 91.50 204 VAL A C 1
ATOM 1652 O O . VAL A 1 204 ? -4.603 -16.594 -15.496 1.00 91.50 204 VAL A O 1
ATOM 1655 N N . VAL A 1 205 ? -6.501 -17.653 -14.928 1.00 91.19 205 VAL A N 1
ATOM 1656 C CA . VAL A 1 205 ? -5.885 -18.926 -14.533 1.00 91.19 205 VAL A CA 1
ATOM 1657 C C . VAL A 1 205 ? -5.287 -19.669 -15.734 1.00 91.19 205 VAL A C 1
ATOM 1659 O O . VAL A 1 205 ? -4.257 -20.321 -15.594 1.00 91.19 205 VAL A O 1
ATOM 1662 N N . SER A 1 206 ? -5.893 -19.550 -16.918 1.00 91.25 206 SER A N 1
ATOM 1663 C CA . SER A 1 206 ? -5.422 -20.193 -18.150 1.00 91.25 206 SER A CA 1
ATOM 1664 C C . SER A 1 206 ? -4.361 -19.381 -18.903 1.00 91.25 206 SER A C 1
ATOM 1666 O O . SER A 1 206 ? -3.855 -19.838 -19.928 1.00 91.25 206 SER A O 1
ATOM 1668 N N . ASN A 1 207 ? -4.044 -18.161 -18.458 1.00 90.94 207 ASN A N 1
ATOM 1669 C CA . ASN A 1 207 ? -3.088 -17.301 -19.145 1.00 90.94 207 ASN A CA 1
ATOM 1670 C C . ASN A 1 207 ? -1.655 -17.594 -18.684 1.00 90.94 207 ASN A C 1
ATOM 1672 O O . ASN A 1 207 ? -1.201 -17.126 -17.640 1.00 90.94 207 ASN A O 1
ATOM 1676 N N . VAL A 1 208 ? -0.918 -18.307 -19.535 1.00 88.38 208 VAL A N 1
ATOM 1677 C CA . VAL A 1 208 ? 0.474 -18.728 -19.306 1.00 88.38 208 VAL A CA 1
ATOM 1678 C C . VAL A 1 208 ? 1.472 -17.578 -19.127 1.00 88.38 208 VAL A C 1
ATOM 1680 O O . VAL A 1 208 ? 2.568 -17.807 -18.629 1.00 88.38 208 VAL A O 1
ATOM 1683 N N . GLN A 1 209 ? 1.128 -16.348 -19.523 1.00 88.25 209 GLN A N 1
ATOM 1684 C CA . GLN A 1 209 ? 2.007 -15.184 -19.363 1.00 88.25 209 GLN A CA 1
ATO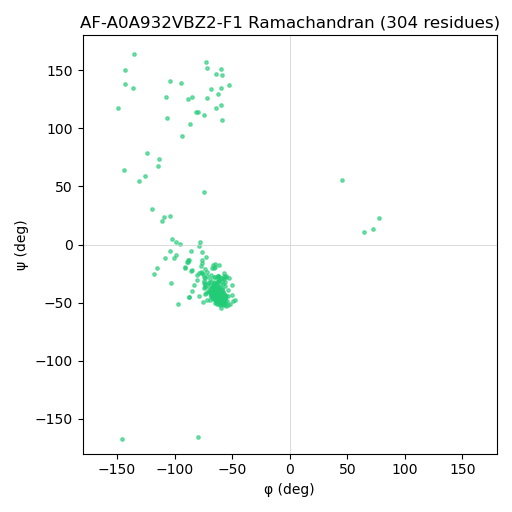M 1685 C C . GLN A 1 209 ? 1.959 -14.603 -17.945 1.00 88.25 209 GLN A C 1
ATOM 1687 O O . GLN A 1 209 ? 2.917 -13.965 -17.513 1.00 88.25 209 GLN A O 1
ATOM 1692 N N . ILE A 1 210 ? 0.846 -14.792 -17.227 1.00 87.06 210 ILE A N 1
ATOM 1693 C CA . ILE A 1 210 ? 0.625 -14.194 -15.898 1.00 87.06 210 ILE A CA 1
ATOM 1694 C C . ILE A 1 210 ? 0.467 -15.238 -14.793 1.00 87.06 210 ILE A C 1
ATOM 1696 O O . ILE A 1 210 ? 0.741 -14.930 -13.627 1.00 87.06 210 ILE A O 1
ATOM 1700 N N . ALA A 1 211 ? 0.030 -16.450 -15.144 1.00 89.25 211 ALA A N 1
ATOM 1701 C CA . ALA A 1 211 ? -0.114 -17.552 -14.215 1.00 89.25 211 ALA A CA 1
ATOM 1702 C C . ALA A 1 211 ? 1.264 -18.030 -13.740 1.00 89.25 211 ALA A C 1
ATOM 1704 O O . ALA A 1 211 ? 2.191 -18.221 -14.523 1.00 89.25 211 ALA A O 1
ATOM 1705 N N . ARG A 1 212 ? 1.402 -18.225 -12.430 1.00 87.75 212 ARG A N 1
ATOM 1706 C CA . ARG A 1 212 ? 2.647 -18.660 -11.792 1.00 87.75 212 ARG A CA 1
ATOM 1707 C C . ARG A 1 212 ? 2.870 -20.168 -11.901 1.00 87.75 212 ARG A C 1
ATOM 1709 O O . ARG A 1 212 ? 4.013 -20.615 -11.920 1.00 87.75 212 ARG A O 1
ATOM 1716 N N . TRP A 1 213 ? 1.784 -20.933 -11.934 1.00 89.94 213 TRP A N 1
ATOM 1717 C CA . TRP A 1 213 ? 1.785 -22.392 -11.991 1.00 89.94 213 TRP A CA 1
ATOM 1718 C C . TRP A 1 213 ? 0.762 -22.869 -13.014 1.00 89.94 213 TRP A C 1
ATOM 1720 O O . TRP A 1 213 ? -0.140 -22.120 -13.391 1.00 89.94 213 TRP A O 1
ATOM 1730 N N . ASP A 1 214 ? 0.873 -2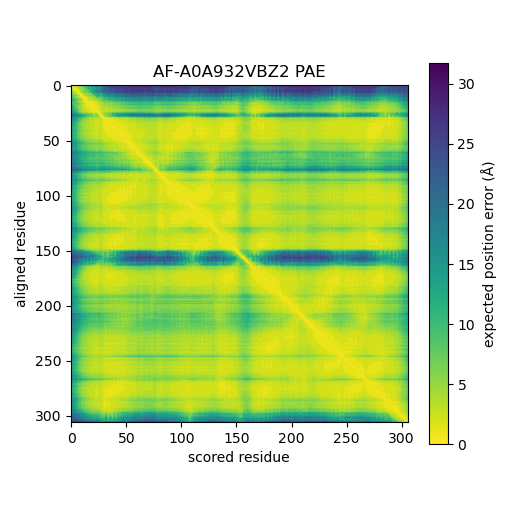4.131 -13.420 1.00 89.88 214 ASP A N 1
ATOM 1731 C CA . ASP A 1 214 ? -0.161 -24.771 -14.224 1.00 89.88 214 ASP A CA 1
ATOM 1732 C C . ASP A 1 214 ? -1.382 -25.110 -13.353 1.00 89.88 214 ASP A C 1
ATOM 1734 O O . ASP A 1 214 ? -1.339 -25.972 -12.474 1.00 89.88 214 ASP A O 1
ATOM 1738 N N . PHE A 1 215 ? -2.480 -24.405 -13.612 1.00 87.75 215 PHE A N 1
ATOM 1739 C CA . PHE A 1 215 ? -3.781 -24.606 -12.977 1.00 87.75 215 PHE A CA 1
ATOM 1740 C C . PHE A 1 215 ? -4.823 -25.163 -13.961 1.00 87.75 215 PHE A C 1
ATOM 1742 O O . PHE A 1 215 ? -6.027 -25.067 -13.715 1.00 87.75 215 PHE A O 1
ATOM 1749 N N . SER A 1 216 ? -4.391 -25.773 -15.068 1.00 88.06 216 SER A N 1
ATOM 1750 C CA . SER A 1 216 ? -5.272 -26.378 -16.078 1.00 88.06 216 SER A CA 1
ATOM 1751 C C . SER A 1 216 ? -6.272 -27.378 -15.490 1.00 88.06 216 SER A C 1
ATOM 1753 O O . SER A 1 216 ? -7.397 -27.481 -15.976 1.00 88.06 216 SER A O 1
ATOM 1755 N N . PHE A 1 217 ? -5.931 -28.046 -14.381 1.00 91.12 217 PHE A N 1
ATOM 1756 C CA . PHE A 1 217 ? -6.844 -28.950 -13.678 1.00 91.12 217 PHE A CA 1
ATOM 1757 C C . PHE A 1 217 ? -8.159 -28.274 -13.246 1.00 91.12 217 PHE A C 1
ATOM 1759 O O . PHE A 1 217 ? -9.185 -28.952 -13.164 1.00 91.12 217 PHE A O 1
ATOM 1766 N N . VAL A 1 218 ? -8.166 -26.953 -13.013 1.00 91.12 218 VAL A N 1
ATOM 1767 C CA . VAL A 1 218 ? -9.359 -26.193 -12.603 1.00 91.12 218 VAL A CA 1
ATOM 1768 C C . VAL A 1 218 ? -10.420 -26.158 -13.714 1.00 91.12 218 VAL A C 1
ATOM 1770 O O . VAL A 1 218 ? -11.600 -25.973 -13.421 1.00 91.12 218 VAL A O 1
ATOM 1773 N N . ALA A 1 219 ? -10.050 -26.455 -14.967 1.00 91.12 219 ALA A N 1
ATOM 1774 C CA . ALA A 1 219 ? -10.991 -26.634 -16.078 1.00 91.12 219 ALA A CA 1
ATOM 1775 C C . ALA A 1 219 ? -12.066 -27.699 -15.795 1.00 91.12 219 ALA A C 1
ATOM 1777 O O . ALA A 1 219 ? -13.178 -27.610 -16.310 1.00 91.12 219 ALA A O 1
ATOM 1778 N N . HIS A 1 220 ? -11.765 -28.680 -14.936 1.00 94.75 220 HIS A N 1
ATOM 1779 C CA . HIS A 1 220 ? -12.709 -29.725 -14.526 1.00 94.75 220 HIS A CA 1
ATOM 1780 C C . HIS A 1 220 ? -13.747 -29.233 -13.500 1.00 94.75 220 HIS A C 1
ATOM 1782 O O . HIS A 1 220 ? -14.683 -29.959 -13.172 1.00 94.75 220 HIS A O 1
ATOM 1788 N N . PHE A 1 221 ? -13.608 -28.001 -12.998 1.00 95.00 221 PHE A N 1
ATOM 1789 C CA . PHE A 1 221 ? -14.474 -27.400 -11.983 1.00 95.00 221 PHE A CA 1
ATOM 1790 C C . PHE A 1 221 ? -15.047 -26.047 -12.456 1.00 95.00 221 PHE A C 1
ATOM 1792 O O . PHE A 1 221 ? -14.851 -25.025 -11.794 1.00 95.00 221 PHE A O 1
ATOM 1799 N N . PRO A 1 222 ? -15.796 -25.993 -13.576 1.00 93.94 222 PRO A N 1
ATOM 1800 C CA . PRO A 1 222 ? -16.265 -24.730 -14.155 1.00 93.94 222 PRO A CA 1
ATOM 1801 C C . PRO A 1 222 ? -17.180 -23.940 -13.209 1.00 93.94 222 PRO A C 1
ATOM 1803 O O . PRO A 1 222 ? -17.076 -22.719 -13.116 1.00 93.94 222 PRO A O 1
ATOM 1806 N N . LEU A 1 223 ? -18.024 -24.624 -12.428 1.00 95.81 223 LEU A N 1
ATOM 1807 C CA . LEU A 1 223 ? -18.890 -23.968 -11.441 1.00 95.81 223 LEU A CA 1
ATOM 1808 C C . LEU A 1 223 ? -18.095 -23.259 -10.337 1.00 95.81 223 LEU A C 1
ATOM 1810 O O . LEU A 1 223 ? -18.532 -22.218 -9.849 1.00 95.81 223 LEU A O 1
ATOM 1814 N N . LEU A 1 224 ? -16.922 -23.785 -9.967 1.00 94.12 224 LEU A N 1
ATOM 1815 C CA . LEU A 1 224 ? -16.042 -23.140 -8.992 1.00 94.12 224 LEU A CA 1
ATOM 1816 C C . LEU A 1 224 ? -15.497 -21.817 -9.544 1.00 94.12 224 LEU A C 1
ATOM 1818 O O . LEU A 1 224 ? -15.494 -20.820 -8.827 1.00 94.12 224 LEU A O 1
ATOM 1822 N N . LEU A 1 225 ? -15.084 -21.789 -10.815 1.00 94.06 225 LEU A N 1
ATOM 1823 C CA . LEU A 1 225 ? -14.585 -20.579 -11.478 1.00 94.06 225 LEU A CA 1
ATOM 1824 C C . LEU A 1 225 ? -15.670 -19.512 -11.626 1.00 94.06 225 LEU A C 1
ATOM 1826 O O . LEU A 1 225 ? -15.416 -18.338 -11.353 1.00 94.06 225 LEU A O 1
ATOM 1830 N N . VAL A 1 226 ? -16.885 -19.920 -11.994 1.00 96.31 226 VAL A N 1
ATOM 1831 C CA . VAL A 1 226 ? -18.040 -19.017 -12.091 1.00 96.31 226 VAL A CA 1
ATOM 1832 C C . VAL A 1 226 ? -18.380 -18.438 -10.716 1.00 96.31 226 VAL A C 1
ATOM 1834 O O . VAL A 1 226 ? -18.492 -17.219 -10.563 1.00 96.31 226 VAL A O 1
ATOM 1837 N N . ALA A 1 227 ? -18.475 -19.288 -9.688 1.00 96.75 227 ALA A N 1
ATOM 1838 C CA . ALA A 1 227 ? -18.752 -18.852 -8.322 1.00 96.75 227 ALA A CA 1
ATOM 1839 C C . ALA A 1 227 ? -17.666 -17.905 -7.795 1.00 96.75 227 ALA A C 1
ATOM 1841 O O . ALA A 1 227 ? -17.988 -16.876 -7.199 1.00 96.75 227 ALA A O 1
ATOM 1842 N N . ALA A 1 228 ? -16.391 -18.211 -8.042 1.00 95.56 228 ALA A N 1
ATOM 1843 C CA . ALA A 1 228 ? -15.276 -17.356 -7.656 1.00 95.56 228 ALA A CA 1
ATOM 1844 C C . ALA A 1 228 ? -15.311 -16.010 -8.400 1.00 95.56 228 ALA A C 1
ATOM 1846 O O . ALA A 1 228 ? -15.135 -14.972 -7.766 1.00 95.56 228 ALA A O 1
ATOM 1847 N N . THR A 1 229 ? -15.631 -16.003 -9.700 1.00 96.56 229 THR A N 1
ATOM 1848 C CA . THR A 1 229 ? -15.735 -14.780 -10.515 1.00 96.56 229 THR A CA 1
ATOM 1849 C C . TH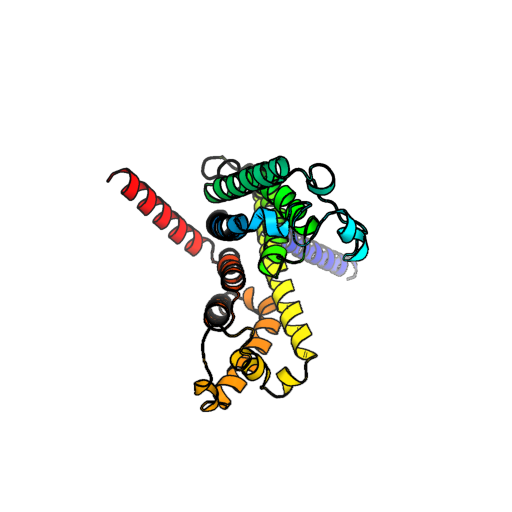R A 1 229 ? -16.777 -13.823 -9.942 1.00 96.56 229 THR A C 1
ATOM 1851 O O . THR A 1 229 ? -16.469 -12.661 -9.660 1.00 96.56 229 THR A O 1
ATOM 1854 N N . TYR A 1 230 ? -17.991 -14.314 -9.685 1.00 97.50 230 TYR A N 1
ATOM 1855 C CA . TYR A 1 230 ? -19.048 -13.487 -9.102 1.00 97.50 230 TYR A CA 1
ATOM 1856 C C . TYR A 1 230 ? -18.778 -13.116 -7.645 1.00 97.50 230 TYR A C 1
ATOM 1858 O O . TYR A 1 230 ? -19.116 -12.009 -7.230 1.00 97.50 230 TYR A O 1
ATOM 1866 N N . SER A 1 231 ? -18.135 -13.997 -6.874 1.00 97.12 231 SER A N 1
ATOM 1867 C CA . SER A 1 231 ? -17.753 -13.700 -5.490 1.00 97.12 231 SER A CA 1
ATOM 1868 C C . SER A 1 231 ? -16.734 -12.564 -5.424 1.00 97.12 231 SER A C 1
ATOM 1870 O O . SER A 1 231 ? -16.900 -11.656 -4.614 1.00 97.12 231 SER A O 1
ATOM 1872 N N . THR A 1 232 ? -15.717 -12.566 -6.294 1.00 96.88 232 THR A N 1
ATOM 1873 C CA . THR A 1 232 ? -14.755 -11.462 -6.416 1.00 96.88 232 THR A CA 1
ATOM 1874 C C . THR A 1 232 ? -15.463 -10.165 -6.793 1.00 96.88 232 THR A C 1
ATOM 1876 O O . THR A 1 232 ? -15.256 -9.154 -6.126 1.00 96.88 232 THR A O 1
ATOM 1879 N N . LEU A 1 233 ? -16.339 -10.194 -7.803 1.00 96.81 233 LEU A N 1
ATOM 1880 C CA . LEU A 1 233 ? -17.065 -9.005 -8.254 1.00 96.81 233 LEU A CA 1
ATOM 1881 C C . LEU A 1 233 ? -17.959 -8.421 -7.149 1.00 96.81 233 LEU A C 1
ATOM 1883 O O . LEU A 1 233 ? -17.870 -7.234 -6.838 1.00 96.81 233 LEU A O 1
ATOM 1887 N N . ALA A 1 234 ? -18.787 -9.261 -6.523 1.00 97.12 234 ALA A N 1
ATOM 1888 C CA . ALA A 1 234 ? -19.665 -8.848 -5.436 1.00 97.12 234 ALA A CA 1
ATOM 1889 C C . ALA A 1 234 ? -18.854 -8.303 -4.255 1.00 97.12 234 ALA A C 1
ATOM 1891 O O . ALA A 1 234 ? -19.162 -7.236 -3.723 1.00 97.12 234 ALA A O 1
ATOM 1892 N N . TRP A 1 235 ? -17.790 -9.003 -3.861 1.00 98.31 235 TRP A N 1
ATOM 1893 C CA . TRP A 1 235 ? -16.961 -8.571 -2.747 1.00 98.31 235 TRP A CA 1
ATOM 1894 C C . TRP A 1 235 ? -16.299 -7.217 -3.017 1.00 98.31 235 TRP A C 1
ATOM 1896 O O . TRP A 1 235 ? -16.396 -6.338 -2.167 1.00 98.31 235 TRP A O 1
ATOM 1906 N N . GLU A 1 236 ? -15.700 -6.994 -4.191 1.00 97.94 236 GLU A N 1
ATOM 1907 C CA . GLU A 1 236 ? -15.047 -5.716 -4.514 1.00 97.94 236 GLU A CA 1
ATOM 1908 C C . GLU A 1 236 ? -16.033 -4.536 -4.528 1.00 97.94 236 GLU A C 1
ATOM 1910 O O . GLU A 1 236 ? -15.721 -3.470 -3.995 1.00 97.94 236 GLU A O 1
ATOM 1915 N N . ILE A 1 237 ? -17.243 -4.733 -5.065 1.00 97.25 237 ILE A N 1
ATOM 1916 C CA . ILE A 1 237 ? -18.289 -3.698 -5.120 1.00 97.25 237 ILE A CA 1
ATOM 1917 C C . ILE A 1 237 ? -18.827 -3.367 -3.724 1.00 97.25 237 ILE A C 1
ATOM 1919 O O . ILE A 1 237 ? -19.049 -2.197 -3.405 1.00 97.25 237 ILE A O 1
ATOM 1923 N N . TYR A 1 238 ? -19.053 -4.380 -2.883 1.00 97.69 238 TYR A N 1
ATOM 1924 C CA . TYR A 1 238 ? -19.685 -4.186 -1.578 1.00 97.69 238 TYR A CA 1
ATOM 1925 C C . TYR A 1 238 ? -18.695 -3.920 -0.438 1.00 97.69 238 TYR A C 1
ATOM 1927 O O . TYR A 1 238 ? -19.101 -3.356 0.583 1.00 97.69 238 TYR A O 1
ATOM 1935 N N . PHE A 1 239 ? -17.409 -4.253 -0.589 1.00 98.44 239 PHE A N 1
ATOM 1936 C CA . PHE A 1 239 ? -16.375 -3.999 0.421 1.00 98.44 239 PHE A CA 1
ATOM 1937 C C . PHE A 1 239 ? -16.384 -2.553 0.954 1.00 98.44 239 PHE A C 1
ATOM 1939 O O . PHE A 1 239 ? -16.420 -2.402 2.179 1.00 98.44 239 PHE A O 1
ATOM 1946 N N . PRO A 1 240 ? -16.430 -1.495 0.110 1.00 98.00 240 PRO A N 1
ATOM 1947 C CA . PRO A 1 240 ? -16.405 -0.096 0.550 1.00 98.00 240 PRO A CA 1
ATOM 1948 C C . PRO A 1 240 ? -17.498 0.266 1.557 1.00 98.00 240 PRO A C 1
ATOM 1950 O O . PRO A 1 240 ? -17.309 1.170 2.368 1.00 98.00 240 PRO A O 1
ATOM 1953 N N . VAL A 1 241 ? -18.635 -0.432 1.508 1.00 97.56 241 VAL A N 1
ATOM 1954 C CA . VAL A 1 241 ? -19.786 -0.214 2.389 1.00 97.56 241 VAL A CA 1
ATOM 1955 C C . VAL A 1 241 ? -19.754 -1.201 3.554 1.00 97.56 241 VAL A C 1
ATOM 1957 O O . VAL A 1 241 ? -19.822 -0.798 4.715 1.00 97.56 241 VAL A O 1
ATOM 1960 N N . LEU A 1 242 ? -19.605 -2.496 3.269 1.00 97.94 242 LEU A N 1
ATOM 1961 C CA . LEU A 1 242 ? -19.769 -3.558 4.262 1.00 97.94 242 LEU A CA 1
ATOM 1962 C C . LEU A 1 242 ? -18.625 -3.627 5.283 1.00 97.94 242 LEU A C 1
ATOM 1964 O O . LEU A 1 242 ? -18.847 -4.076 6.409 1.00 97.94 242 LEU A O 1
ATOM 1968 N N . ILE A 1 243 ? -17.430 -3.122 4.955 1.00 97.81 243 ILE A N 1
ATOM 1969 C CA . ILE A 1 243 ? -16.276 -3.129 5.869 1.00 97.81 243 ILE A CA 1
ATOM 1970 C C . ILE A 1 243 ? -16.513 -2.319 7.159 1.00 97.81 243 ILE A C 1
ATOM 1972 O O . ILE A 1 243 ? -15.951 -2.613 8.224 1.00 97.81 243 ILE A O 1
ATOM 1976 N N . TRP A 1 244 ? -17.381 -1.309 7.098 1.00 95.50 244 TRP A N 1
ATOM 1977 C CA . TRP A 1 244 ? -17.678 -0.437 8.235 1.00 95.50 244 TRP A CA 1
ATOM 1978 C C . TRP A 1 244 ? -18.594 -1.109 9.265 1.00 95.50 244 TRP A C 1
ATOM 1980 O O . TRP A 1 244 ? -18.504 -0.797 10.458 1.00 95.50 244 TRP A O 1
ATOM 1990 N N . PHE A 1 245 ? -19.388 -2.099 8.848 1.00 95.50 245 PHE A N 1
ATOM 1991 C CA . PHE A 1 245 ? -20.308 -2.841 9.709 1.00 95.50 245 PHE A CA 1
ATOM 1992 C C . PHE A 1 245 ? -19.559 -3.914 10.504 1.00 95.50 245 PHE A C 1
ATOM 1994 O O . PHE A 1 245 ? -19.055 -4.886 9.946 1.00 95.50 245 PHE A O 1
ATOM 2001 N N . LYS A 1 246 ? -19.507 -3.766 11.836 1.00 90.12 246 LYS A N 1
ATOM 2002 C CA . LYS A 1 246 ? -18.740 -4.664 12.724 1.00 90.12 246 LYS A CA 1
ATOM 2003 C C . LYS A 1 246 ? -19.002 -6.169 12.506 1.00 90.12 246 LYS A C 1
ATOM 2005 O O . LYS A 1 246 ? -18.012 -6.896 12.479 1.00 90.12 246 LYS A O 1
ATOM 2010 N N . PRO A 1 247 ? -20.252 -6.651 12.322 1.00 92.56 247 PRO A N 1
ATOM 2011 C CA . PRO A 1 247 ? -20.506 -8.081 12.119 1.00 92.56 247 PRO A CA 1
ATOM 2012 C C . PRO A 1 247 ? -19.915 -8.624 10.813 1.00 92.56 247 PRO A C 1
ATOM 2014 O O . PRO A 1 247 ? -19.432 -9.751 10.775 1.00 92.56 247 PRO A O 1
ATOM 2017 N N . LEU A 1 248 ? -19.918 -7.811 9.752 1.00 96.38 248 LEU A N 1
ATOM 2018 C CA . LEU A 1 248 ? -19.457 -8.211 8.420 1.00 96.38 248 LEU A CA 1
ATOM 2019 C C . LEU A 1 248 ? -17.976 -7.921 8.193 1.00 96.38 248 LEU A C 1
ATOM 2021 O O . LEU A 1 248 ? -17.357 -8.540 7.333 1.00 96.38 248 LEU A O 1
ATOM 2025 N N . ARG A 1 249 ? -17.382 -7.017 8.977 1.00 96.19 249 ARG A N 1
ATOM 2026 C CA . ARG A 1 249 ? -15.987 -6.602 8.825 1.00 96.19 249 ARG A CA 1
ATOM 2027 C C . ARG A 1 249 ? -15.028 -7.784 8.790 1.00 96.19 249 ARG A C 1
ATOM 2029 O O . ARG A 1 249 ? -14.221 -7.874 7.876 1.00 96.19 249 ARG A O 1
ATOM 2036 N N . ASN A 1 250 ? -15.116 -8.690 9.760 1.00 95.06 250 ASN A N 1
ATOM 2037 C CA . ASN A 1 250 ? -14.191 -9.822 9.829 1.00 95.06 250 ASN A CA 1
ATOM 2038 C C . ASN A 1 250 ? -14.348 -10.750 8.623 1.00 95.06 250 ASN A C 1
ATOM 2040 O O . ASN A 1 250 ? -13.345 -11.205 8.087 1.00 95.06 250 ASN A O 1
ATOM 2044 N N . PHE A 1 251 ? -15.581 -10.974 8.160 1.00 96.88 251 PHE A N 1
ATOM 2045 C CA . PHE A 1 251 ? -15.829 -11.720 6.929 1.00 96.88 251 PHE A CA 1
ATOM 2046 C C . PHE A 1 251 ? -15.198 -11.020 5.716 1.00 96.88 251 PHE A C 1
ATOM 2048 O O . PHE A 1 251 ? -14.467 -11.657 4.964 1.00 96.88 251 PHE A O 1
ATOM 2055 N N . MET A 1 252 ? -15.390 -9.703 5.573 1.00 98.06 252 MET A N 1
ATOM 2056 C CA . MET A 1 252 ? -14.803 -8.918 4.481 1.00 98.06 252 MET A CA 1
ATOM 2057 C C . MET A 1 252 ? -13.274 -8.985 4.483 1.00 98.06 252 MET A C 1
ATOM 2059 O O . MET A 1 252 ? -12.673 -9.175 3.429 1.00 98.06 252 MET A O 1
ATOM 2063 N N . LEU A 1 253 ? -12.648 -8.880 5.658 1.00 97.88 253 LEU A N 1
ATOM 2064 C CA . LEU A 1 253 ? -11.197 -8.981 5.807 1.00 97.88 253 LEU A CA 1
ATOM 2065 C C . LEU A 1 253 ? -10.680 -10.392 5.510 1.00 97.88 253 LEU A C 1
ATOM 2067 O O . LEU A 1 253 ? -9.695 -10.527 4.794 1.00 97.88 253 LEU A O 1
ATOM 2071 N N . LEU A 1 254 ? -11.333 -11.440 6.022 1.00 97.56 254 LEU A N 1
ATOM 2072 C CA . LEU A 1 254 ? -10.922 -12.827 5.782 1.00 97.56 254 LEU A CA 1
ATOM 2073 C C . LEU A 1 254 ? -11.066 -13.215 4.310 1.00 97.56 254 LEU A C 1
ATOM 2075 O O . LEU A 1 254 ? -10.141 -13.802 3.752 1.00 97.56 254 LEU A O 1
ATOM 2079 N N . PHE A 1 255 ? -12.179 -12.843 3.672 1.00 98.31 255 PHE A N 1
ATOM 2080 C CA . PHE A 1 255 ? -12.358 -13.041 2.235 1.00 98.31 255 PHE A CA 1
ATOM 2081 C C . PHE A 1 255 ? -11.281 -12.289 1.452 1.00 98.31 255 PHE A C 1
ATOM 2083 O O . PHE A 1 255 ? -10.647 -12.868 0.578 1.00 98.31 255 PHE A O 1
ATOM 2090 N N . GLY A 1 256 ? -11.012 -11.030 1.807 1.00 98.31 256 GLY A N 1
ATOM 2091 C CA . GLY A 1 256 ? -9.953 -10.242 1.189 1.00 98.31 256 GLY A CA 1
ATOM 2092 C C . GLY A 1 256 ? -8.570 -10.882 1.325 1.00 98.31 256 GLY A C 1
ATOM 2093 O O . GLY A 1 256 ? -7.815 -10.935 0.355 1.00 98.31 256 GLY A O 1
ATOM 2094 N N . VAL A 1 257 ? -8.233 -11.419 2.503 1.00 98.44 257 VAL A N 1
ATOM 2095 C CA . VAL A 1 257 ? -6.980 -12.160 2.719 1.00 98.44 257 VAL A CA 1
ATOM 2096 C C . VAL A 1 257 ? -6.926 -13.397 1.826 1.00 98.44 257 VAL A C 1
ATOM 2098 O O . VAL A 1 257 ? -5.925 -13.593 1.141 1.00 98.44 257 VAL A O 1
ATOM 2101 N N . ALA A 1 258 ? -7.993 -14.198 1.784 1.00 98.12 258 ALA A N 1
ATOM 2102 C CA . ALA A 1 258 ? -8.059 -15.389 0.939 1.00 98.12 258 ALA A CA 1
ATOM 2103 C C . ALA A 1 258 ? -7.927 -15.042 -0.554 1.00 98.12 258 ALA A C 1
ATOM 2105 O O . ALA A 1 258 ? -7.145 -15.677 -1.260 1.00 98.12 258 ALA A O 1
ATOM 2106 N N . LEU A 1 259 ? -8.617 -13.991 -1.009 1.00 97.25 259 LEU A N 1
ATOM 2107 C CA . LEU A 1 259 ? -8.544 -13.482 -2.376 1.00 97.25 259 LEU A CA 1
ATOM 2108 C C . LEU A 1 259 ? -7.105 -13.103 -2.749 1.00 97.25 259 LEU A C 1
ATOM 2110 O O . LEU A 1 259 ? -6.600 -13.550 -3.774 1.00 97.25 259 LEU A O 1
ATOM 2114 N N . HIS A 1 260 ? -6.418 -12.324 -1.910 1.00 97.94 260 HIS A N 1
ATOM 2115 C CA . HIS A 1 260 ? -5.062 -11.863 -2.216 1.00 97.94 260 HIS A CA 1
ATOM 2116 C C . HIS A 1 260 ? -4.006 -12.959 -2.059 1.00 97.94 260 HIS A C 1
ATOM 2118 O O . HIS A 1 260 ? -3.051 -12.975 -2.831 1.00 97.94 260 HIS A O 1
ATOM 2124 N N . ILE A 1 261 ? -4.182 -13.915 -1.142 1.00 96.69 261 ILE A N 1
ATOM 2125 C CA . ILE A 1 261 ? -3.362 -15.137 -1.129 1.00 96.69 261 ILE A CA 1
ATOM 2126 C C . ILE A 1 261 ? -3.553 -15.893 -2.448 1.00 96.69 261 ILE A C 1
ATOM 2128 O O . ILE A 1 261 ? -2.565 -16.267 -3.075 1.00 96.69 261 ILE A O 1
ATOM 2132 N N . GLY A 1 262 ? -4.799 -16.045 -2.909 1.00 93.56 262 GLY A N 1
ATOM 2133 C CA . GLY A 1 262 ? -5.114 -16.619 -4.216 1.00 93.56 262 GLY A CA 1
ATOM 2134 C C . GLY A 1 262 ? -4.390 -15.896 -5.351 1.00 93.56 262 GLY A C 1
ATOM 2135 O O . GLY A 1 262 ? -3.700 -16.541 -6.133 1.00 93.56 262 GLY A O 1
ATOM 2136 N N . ILE A 1 263 ? -4.443 -14.561 -5.390 1.00 94.50 263 ILE A N 1
ATOM 2137 C CA . ILE A 1 263 ? -3.706 -13.751 -6.373 1.00 94.50 263 ILE A CA 1
ATOM 2138 C C . ILE A 1 263 ? -2.199 -14.006 -6.283 1.00 94.50 263 ILE A C 1
ATOM 2140 O O . ILE A 1 263 ? -1.573 -14.198 -7.312 1.00 94.50 263 ILE A O 1
ATOM 2144 N N . GLY A 1 264 ? -1.601 -14.037 -5.089 1.00 92.94 264 GLY A N 1
ATOM 2145 C CA . GLY A 1 264 ? -0.157 -14.251 -4.935 1.00 92.94 264 GLY A CA 1
ATOM 2146 C C . GLY A 1 264 ? 0.319 -15.659 -5.318 1.00 92.94 264 GLY A C 1
ATOM 2147 O O . GLY A 1 264 ? 1.485 -15.833 -5.684 1.00 92.94 264 GLY A O 1
ATOM 2148 N N . LEU A 1 265 ? -0.567 -1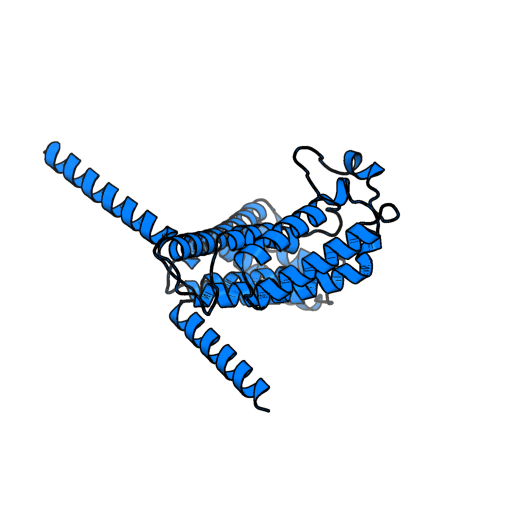6.656 -5.228 1.00 90.38 265 LEU A N 1
ATOM 2149 C CA . LEU A 1 265 ? -0.300 -18.036 -5.635 1.00 90.38 265 LEU A CA 1
ATOM 2150 C C . LEU A 1 265 ? -0.542 -18.255 -7.129 1.00 90.38 265 LEU A C 1
ATOM 2152 O O . LEU A 1 265 ? 0.227 -18.975 -7.758 1.00 90.38 265 LEU A O 1
ATOM 2156 N N . VAL A 1 266 ? -1.597 -17.653 -7.680 1.00 91.19 266 VAL A N 1
ATOM 2157 C CA . VAL A 1 266 ? -2.025 -17.857 -9.068 1.00 91.19 266 VAL A CA 1
ATOM 2158 C C . VAL A 1 266 ? -1.318 -16.899 -10.012 1.00 91.19 266 VAL A C 1
ATOM 2160 O O . VAL A 1 266 ? -0.838 -17.333 -11.048 1.00 91.19 266 VAL A O 1
ATOM 2163 N N . VAL A 1 267 ? -1.224 -15.618 -9.666 1.00 91.94 267 VAL A N 1
ATOM 2164 C CA . VAL A 1 267 ? -0.679 -14.555 -10.518 1.00 91.94 267 VAL A CA 1
ATOM 2165 C C . VAL A 1 267 ? 0.721 -14.179 -10.034 1.00 91.94 267 VAL A C 1
ATOM 2167 O O . VAL A 1 267 ? 0.980 -14.086 -8.832 1.00 91.94 267 VAL A O 1
ATOM 2170 N N . ASN A 1 268 ? 1.647 -13.914 -10.955 1.00 87.25 268 ASN A N 1
ATOM 2171 C CA . ASN A 1 268 ? 3.041 -13.591 -10.634 1.00 87.25 268 ASN A CA 1
ATOM 2172 C C . ASN A 1 268 ? 3.258 -12.159 -10.072 1.00 87.25 268 ASN A C 1
ATOM 2174 O O . ASN A 1 268 ? 4.170 -11.445 -10.478 1.00 87.25 268 ASN A O 1
ATOM 2178 N N . ILE A 1 269 ? 2.416 -11.723 -9.125 1.00 93.19 269 ILE A N 1
ATOM 2179 C CA . ILE A 1 269 ? 2.461 -10.401 -8.470 1.00 93.19 269 ILE A CA 1
ATOM 2180 C C . ILE A 1 269 ? 2.393 -10.502 -6.928 1.00 93.19 269 ILE A C 1
ATOM 2182 O O . ILE A 1 269 ? 1.550 -9.868 -6.282 1.00 93.19 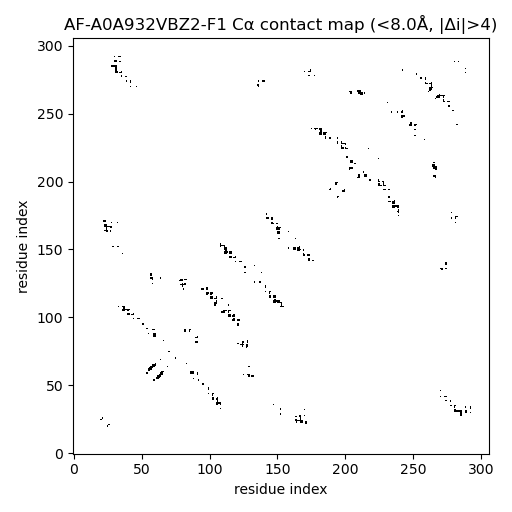269 ILE A O 1
A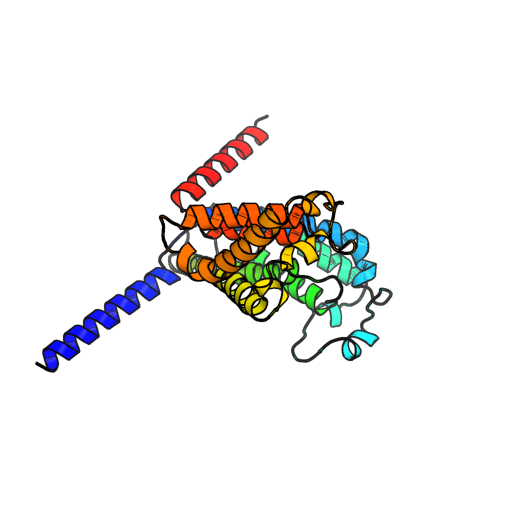TOM 2186 N N . PRO A 1 270 ? 3.289 -11.271 -6.279 1.00 94.81 270 PRO A N 1
ATOM 2187 C CA . PRO A 1 270 ? 3.204 -11.554 -4.843 1.00 94.81 270 PRO A CA 1
ATOM 2188 C C . PRO A 1 270 ? 3.301 -10.302 -3.957 1.00 94.81 270 PRO A C 1
ATOM 2190 O O . PRO A 1 270 ? 2.688 -10.252 -2.889 1.00 94.81 270 PRO A O 1
ATOM 2193 N N . PHE A 1 271 ? 4.023 -9.261 -4.385 1.00 96.62 271 PHE A N 1
ATOM 2194 C CA . PHE A 1 271 ? 4.112 -8.013 -3.623 1.00 96.62 271 PHE A CA 1
ATOM 2195 C C . PHE A 1 271 ? 2.821 -7.188 -3.705 1.00 96.62 271 PHE A C 1
ATOM 2197 O O . PHE A 1 271 ? 2.420 -6.604 -2.701 1.00 96.62 271 PHE A O 1
ATOM 2204 N N . PHE A 1 272 ? 2.103 -7.208 -4.833 1.00 97.31 272 PHE A N 1
ATOM 2205 C CA . PHE A 1 272 ? 0.764 -6.612 -4.901 1.00 97.31 272 PHE A CA 1
ATOM 2206 C C . PHE A 1 272 ? -0.196 -7.306 -3.923 1.00 97.31 272 PHE A C 1
ATOM 2208 O O . PHE A 1 272 ? -0.840 -6.650 -3.107 1.00 97.31 272 PHE A O 1
ATOM 2215 N N . ALA A 1 273 ? -0.228 -8.640 -3.927 1.00 97.69 273 ALA A N 1
ATOM 2216 C CA . ALA A 1 273 ? -1.014 -9.400 -2.958 1.00 97.69 273 ALA A CA 1
ATOM 2217 C C . ALA A 1 273 ? -0.640 -9.042 -1.507 1.00 97.69 273 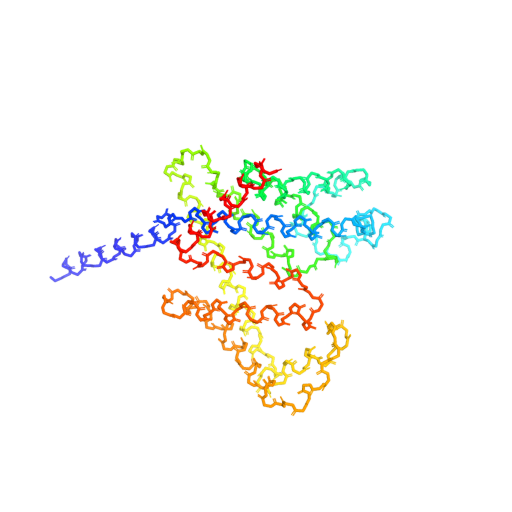ALA A C 1
ATOM 2219 O O . ALA A 1 273 ? -1.508 -8.780 -0.673 1.00 97.69 273 ALA A O 1
ATOM 2220 N N . SER A 1 274 ? 0.660 -8.961 -1.222 1.00 98.31 274 SER A N 1
ATOM 2221 C CA . SER A 1 274 ? 1.175 -8.664 0.115 1.00 98.31 274 SER A CA 1
ATOM 2222 C C . SER A 1 274 ? 0.778 -7.270 0.607 1.00 98.31 274 SER A C 1
ATOM 2224 O O . SER A 1 274 ? 0.334 -7.141 1.748 1.00 98.31 274 SER A O 1
ATOM 2226 N N . ILE A 1 275 ? 0.888 -6.224 -0.225 1.00 98.56 275 ILE A N 1
ATOM 2227 C CA . ILE A 1 275 ? 0.542 -4.855 0.199 1.00 98.56 275 ILE A CA 1
ATOM 2228 C C . ILE A 1 275 ? -0.958 -4.721 0.474 1.00 98.56 275 ILE A C 1
ATOM 2230 O O . ILE A 1 275 ? -1.347 -4.050 1.432 1.00 98.56 275 ILE A O 1
ATOM 2234 N N . MET A 1 276 ? -1.798 -5.420 -0.294 1.00 98.56 276 MET A N 1
ATOM 2235 C CA . MET A 1 276 ? -3.242 -5.440 -0.070 1.00 98.56 276 MET A CA 1
ATOM 2236 C C . MET A 1 276 ? -3.606 -6.174 1.225 1.00 98.56 276 MET A C 1
ATOM 2238 O O . MET A 1 276 ? -4.413 -5.658 1.999 1.00 98.56 276 MET A O 1
ATOM 2242 N N . ILE A 1 277 ? -2.956 -7.301 1.537 1.00 98.62 277 ILE A N 1
ATOM 2243 C CA . ILE A 1 277 ? -3.137 -7.993 2.826 1.00 98.62 277 ILE A CA 1
ATOM 2244 C C . ILE A 1 277 ? -2.694 -7.104 3.993 1.00 98.62 277 ILE A C 1
ATOM 2246 O O . ILE A 1 277 ? -3.414 -6.970 4.982 1.00 98.62 277 ILE A O 1
ATOM 2250 N N . ILE A 1 278 ? -1.536 -6.448 3.875 1.00 98.56 278 ILE A N 1
ATOM 2251 C CA . ILE A 1 278 ? -1.025 -5.509 4.886 1.00 98.56 278 ILE A CA 1
ATOM 2252 C C . ILE A 1 278 ? -2.018 -4.366 5.116 1.00 98.56 278 ILE A C 1
ATOM 2254 O O . ILE A 1 278 ? -2.238 -3.960 6.259 1.00 98.56 278 ILE A O 1
ATOM 2258 N N . SER A 1 279 ? -2.661 -3.877 4.054 1.00 98.06 279 SER A N 1
ATOM 2259 C CA . SER A 1 279 ? -3.649 -2.799 4.127 1.00 98.06 279 SER A CA 1
ATOM 2260 C C . SER A 1 279 ? -4.830 -3.128 5.053 1.00 98.06 279 SER A C 1
ATOM 2262 O O . SER A 1 279 ? -5.352 -2.246 5.731 1.00 98.06 279 SER A O 1
ATOM 2264 N N . TYR A 1 280 ? -5.195 -4.402 5.209 1.00 97.94 280 TYR A N 1
ATOM 2265 C CA . TYR A 1 280 ? -6.272 -4.813 6.113 1.00 97.94 280 TYR A CA 1
ATOM 2266 C C . TYR A 1 280 ? -5.973 -4.578 7.592 1.00 97.94 280 TYR A C 1
ATOM 2268 O O . TYR A 1 280 ? -6.906 -4.454 8.391 1.00 97.94 280 TYR A O 1
ATOM 2276 N N . LEU A 1 281 ? -4.696 -4.443 7.970 1.00 97.00 281 LEU A N 1
ATOM 2277 C CA . LEU A 1 281 ? -4.305 -4.147 9.347 1.00 97.00 281 LEU A CA 1
ATOM 2278 C C . LEU A 1 281 ? -4.963 -2.861 9.859 1.00 97.00 281 LEU A C 1
ATOM 2280 O O . LEU A 1 281 ? -5.321 -2.798 11.034 1.00 97.00 281 LEU A O 1
ATOM 2284 N N . VAL A 1 282 ? -5.204 -1.866 8.993 1.00 95.81 282 VAL A N 1
ATOM 2285 C CA . VAL A 1 282 ? -5.836 -0.603 9.408 1.00 95.81 282 VAL A CA 1
ATOM 2286 C C . VAL A 1 282 ? -7.329 -0.731 9.721 1.00 95.81 282 VAL A C 1
ATOM 2288 O O . VAL A 1 282 ? -7.901 0.198 10.289 1.00 95.81 282 VAL A O 1
ATOM 2291 N N . PHE A 1 283 ? -7.970 -1.857 9.399 1.00 96.31 283 PHE A N 1
ATOM 2292 C CA . PHE A 1 283 ? -9.377 -2.128 9.718 1.00 96.31 283 PHE A CA 1
ATOM 2293 C C . PHE A 1 283 ? -9.566 -2.991 10.970 1.00 96.31 283 PHE A C 1
ATOM 2295 O O . PHE A 1 283 ? -10.697 -3.124 11.450 1.00 96.31 283 PHE A O 1
ATOM 2302 N N . LEU A 1 284 ? -8.486 -3.553 11.524 1.00 94.62 284 LEU A N 1
ATOM 2303 C CA . LEU A 1 284 ? -8.563 -4.346 12.746 1.00 94.62 284 LEU A CA 1
ATOM 2304 C C . LEU A 1 284 ? -9.146 -3.533 13.903 1.00 94.62 284 LEU A C 1
ATOM 2306 O O . LEU A 1 284 ? -8.922 -2.325 14.034 1.00 94.62 284 LEU A O 1
ATOM 2310 N N . ASP A 1 285 ? -9.885 -4.228 14.768 1.00 92.06 285 ASP A N 1
ATOM 2311 C CA . ASP A 1 285 ? -10.274 -3.658 16.049 1.00 92.06 285 ASP A CA 1
ATOM 2312 C C . ASP A 1 285 ? -9.017 -3.306 16.857 1.00 92.06 285 ASP A C 1
ATOM 2314 O O . ASP A 1 285 ? -8.067 -4.090 16.931 1.00 92.06 285 ASP A O 1
ATOM 2318 N N . GLU A 1 286 ? -9.006 -2.117 17.458 1.00 90.31 286 GLU A N 1
ATOM 2319 C CA . GLU A 1 286 ? -7.824 -1.609 18.157 1.00 90.31 286 GLU A CA 1
ATOM 2320 C C . GLU A 1 286 ? -7.430 -2.510 19.337 1.00 90.31 286 GLU A C 1
ATOM 2322 O O . GLU A 1 286 ? -6.243 -2.674 19.612 1.00 90.31 286 GLU A O 1
ATOM 2327 N N . THR A 1 287 ? -8.390 -3.173 19.993 1.00 92.00 287 THR A N 1
ATOM 2328 C CA . THR A 1 287 ? -8.095 -4.110 21.089 1.00 92.00 287 THR A CA 1
ATOM 2329 C C . THR A 1 287 ? -7.356 -5.355 20.593 1.00 92.00 287 THR A C 1
ATOM 2331 O O . THR A 1 287 ? -6.422 -5.836 21.244 1.00 92.00 287 THR A O 1
ATOM 2334 N N . VAL A 1 288 ? -7.724 -5.853 19.407 1.00 93.44 288 VAL A N 1
ATOM 2335 C CA . VAL A 1 288 ? -7.062 -6.984 18.747 1.00 93.44 288 VAL A CA 1
ATOM 2336 C C . VAL A 1 288 ? -5.668 -6.568 18.288 1.00 93.44 288 VAL A C 1
ATOM 2338 O O . VAL A 1 288 ? -4.692 -7.252 18.603 1.00 93.44 288 VAL A O 1
ATOM 2341 N N . ALA A 1 289 ? -5.554 -5.417 17.622 1.00 93.81 289 ALA A N 1
ATOM 2342 C CA . ALA A 1 289 ? -4.278 -4.870 17.177 1.00 93.81 289 ALA A CA 1
ATOM 2343 C C . ALA A 1 289 ? -3.310 -4.648 18.352 1.00 93.81 289 ALA A C 1
ATOM 2345 O O . ALA A 1 289 ? -2.148 -5.049 18.284 1.00 93.81 289 ALA A O 1
ATOM 2346 N N . ALA A 1 290 ? -3.785 -4.089 19.468 1.00 92.69 290 ALA A N 1
ATOM 2347 C CA . ALA A 1 290 ? -2.982 -3.874 20.671 1.00 92.69 290 ALA A CA 1
ATOM 2348 C C . ALA A 1 290 ? -2.489 -5.190 21.289 1.00 92.69 290 ALA A C 1
ATOM 2350 O O . ALA A 1 290 ? -1.340 -5.276 21.732 1.00 92.69 290 ALA A O 1
ATOM 2351 N N . ARG A 1 291 ? -3.321 -6.239 21.283 1.00 94.50 291 ARG A N 1
ATOM 2352 C CA . ARG A 1 291 ? -2.927 -7.575 21.754 1.00 94.50 291 ARG A CA 1
ATOM 2353 C C . ARG A 1 291 ? -1.824 -8.177 20.885 1.00 94.50 291 ARG A C 1
ATOM 2355 O O . ARG A 1 291 ? -0.855 -8.699 21.433 1.00 94.50 291 ARG A O 1
ATOM 2362 N N . ILE A 1 292 ? -1.961 -8.097 19.560 1.00 94.50 292 ILE A N 1
ATOM 2363 C CA . ILE A 1 292 ? -0.938 -8.569 18.613 1.00 94.50 292 ILE A CA 1
ATOM 2364 C C . ILE A 1 292 ? 0.363 -7.795 18.838 1.00 94.50 292 ILE A C 1
ATOM 2366 O O . ILE A 1 292 ? 1.417 -8.398 19.025 1.00 94.50 292 ILE A O 1
ATOM 2370 N N . TRP A 1 293 ? 0.274 -6.467 18.915 1.00 92.06 293 TRP A N 1
ATOM 2371 C CA . TRP A 1 293 ? 1.420 -5.596 19.147 1.00 92.06 293 TRP A CA 1
ATOM 2372 C C . TRP A 1 293 ? 2.182 -5.944 20.431 1.00 92.06 293 TRP A C 1
ATOM 2374 O O . TRP A 1 293 ? 3.406 -6.071 20.420 1.00 92.06 293 TRP A O 1
ATOM 2384 N N . LYS A 1 294 ? 1.461 -6.162 21.538 1.00 92.12 294 LYS A N 1
ATOM 2385 C CA . LYS A 1 294 ? 2.058 -6.557 22.820 1.00 92.12 294 LYS A CA 1
ATOM 2386 C C . LYS A 1 294 ? 2.814 -7.885 22.712 1.00 92.12 294 LYS A C 1
ATOM 2388 O O . LYS A 1 294 ? 3.918 -7.985 23.240 1.00 92.12 294 LYS A O 1
ATOM 2393 N N . LYS A 1 295 ? 2.247 -8.880 22.020 1.00 91.94 295 LYS A N 1
ATOM 2394 C CA . LYS A 1 295 ? 2.898 -10.185 21.812 1.00 91.94 295 LYS A CA 1
ATOM 2395 C C . LYS A 1 295 ? 4.187 -10.064 21.000 1.00 91.94 295 LYS A C 1
ATOM 2397 O O . LYS A 1 295 ? 5.190 -10.652 21.389 1.00 91.94 295 LYS A O 1
ATOM 2402 N N . LEU A 1 296 ? 4.179 -9.271 19.925 1.00 89.12 296 LEU A N 1
ATOM 2403 C CA . LEU A 1 296 ? 5.377 -9.029 19.111 1.00 89.12 296 LEU A CA 1
ATOM 2404 C C . LEU A 1 296 ? 6.507 -8.415 19.945 1.00 89.12 296 LEU A C 1
ATOM 2406 O O . LEU A 1 296 ? 7.638 -8.886 19.886 1.00 89.12 296 LEU A O 1
ATOM 2410 N N . LYS A 1 297 ? 6.189 -7.431 20.795 1.00 87.00 297 LYS A N 1
ATOM 2411 C CA . LYS A 1 297 ? 7.178 -6.807 21.685 1.00 87.00 297 LYS A CA 1
ATOM 2412 C C . LYS A 1 297 ? 7.728 -7.744 22.754 1.00 87.00 297 LYS A C 1
ATOM 2414 O O . LYS A 1 297 ? 8.904 -7.662 23.091 1.00 87.00 297 LYS A O 1
ATOM 2419 N N . GLN A 1 298 ? 6.898 -8.641 23.280 1.00 86.31 298 GLN A N 1
ATOM 2420 C CA . GLN A 1 298 ? 7.360 -9.660 24.221 1.00 86.31 298 GLN A CA 1
ATOM 2421 C C . GLN A 1 298 ? 8.318 -10.653 23.552 1.00 86.31 298 GLN A C 1
ATOM 2423 O O . GLN A 1 298 ? 9.340 -10.988 24.141 1.00 86.31 298 GLN A O 1
ATOM 2428 N N . ALA A 1 299 ? 8.021 -11.082 22.322 1.00 81.69 299 ALA A N 1
ATOM 2429 C CA . ALA A 1 299 ? 8.895 -11.972 21.562 1.00 81.69 299 ALA A CA 1
ATOM 2430 C C . ALA A 1 299 ? 10.249 -11.316 21.231 1.00 81.69 299 ALA A C 1
ATOM 2432 O O . ALA A 1 299 ? 11.285 -11.933 21.459 1.00 81.69 299 ALA A O 1
ATOM 2433 N N . GLU A 1 300 ? 10.240 -10.055 20.781 1.00 80.94 300 GLU A N 1
ATOM 2434 C CA . GLU A 1 300 ? 11.451 -9.260 20.507 1.00 80.94 300 GLU A CA 1
ATOM 2435 C C . GLU A 1 300 ? 12.354 -9.169 21.752 1.00 80.94 300 GLU A C 1
ATOM 2437 O O . GLU A 1 300 ? 13.548 -9.454 21.693 1.00 80.94 300 GLU A O 1
ATOM 2442 N N . MET A 1 301 ? 11.772 -8.862 22.914 1.00 75.12 301 MET A N 1
ATOM 2443 C CA . MET A 1 301 ? 12.515 -8.782 24.174 1.00 75.12 301 MET A CA 1
ATOM 2444 C C . MET A 1 301 ? 13.137 -10.127 24.577 1.00 75.12 301 MET A C 1
ATOM 2446 O O . MET A 1 301 ? 14.279 -10.165 25.022 1.00 75.12 301 MET A O 1
ATOM 2450 N N . LEU A 1 302 ? 12.411 -11.236 24.399 1.00 72.69 302 LEU A N 1
ATOM 2451 C CA . LEU A 1 302 ? 12.918 -12.575 24.714 1.00 72.69 302 LEU A CA 1
ATOM 2452 C C . LEU A 1 302 ? 14.037 -13.025 23.764 1.00 72.69 302 LEU A C 1
ATOM 2454 O O . LEU A 1 302 ? 14.908 -13.774 24.195 1.00 72.69 302 LEU A O 1
ATOM 2458 N N . SER A 1 303 ? 14.038 -12.567 22.507 1.00 75.06 303 SER A N 1
ATOM 2459 C CA . SER A 1 303 ? 15.122 -12.858 21.556 1.00 75.06 303 SER A CA 1
ATOM 2460 C C . SER A 1 303 ? 16.421 -12.098 21.825 1.00 75.06 303 SER A C 1
ATOM 2462 O O . SER A 1 303 ? 17.461 -12.550 21.380 1.00 75.06 303 SER A O 1
ATOM 2464 N N . VAL A 1 304 ? 16.376 -10.973 22.549 1.00 74.81 304 VAL A N 1
ATOM 2465 C CA . VAL A 1 304 ? 17.576 -10.188 22.914 1.00 74.81 304 VAL A CA 1
ATOM 2466 C C . VAL A 1 304 ? 18.257 -10.731 24.178 1.00 74.81 304 VAL A C 1
ATOM 2468 O O . VAL A 1 304 ? 19.427 -10.457 24.417 1.00 74.81 304 VAL A O 1
ATOM 2471 N N . ILE A 1 305 ? 17.521 -11.477 25.007 1.00 68.12 305 ILE A N 1
ATOM 2472 C CA . ILE A 1 305 ? 18.013 -12.041 26.277 1.00 68.12 305 ILE A CA 1
ATOM 2473 C C . ILE A 1 305 ? 18.638 -13.440 26.081 1.00 68.12 305 ILE A C 1
ATOM 2475 O O . ILE A 1 305 ? 19.329 -13.925 26.974 1.00 68.12 305 ILE A O 1
ATOM 2479 N N . ARG A 1 306 ? 18.394 -14.088 24.936 1.00 54.53 306 ARG A N 1
ATOM 2480 C CA . ARG A 1 306 ? 19.008 -15.368 24.549 1.00 54.53 306 ARG A CA 1
ATOM 2481 C C . ARG A 1 306 ? 20.235 -15.134 23.686 1.00 54.53 306 ARG A C 1
ATOM 2483 O O . ARG A 1 306 ? 21.181 -15.930 23.844 1.00 54.53 306 ARG A O 1
#

Mean predicted aligned error: 5.84 Å

Radius of gyration: 22.45 Å; Cα contacts (8 Å, |Δi|>4): 340; chains: 1; bounding box: 70×58×52 Å

Secondary structure (DSSP, 8-state):
-HHHHHHHHHHHHHHHHHHHHHHHHS---HHHHHHHHHHHHHHHHHHHHHHGGGHHHHHSTTSSS-TTTHHHHS--TT---GGGT--SHHHHHHHHHHHHHHHHHHHHTSSHHHHHHHHHHHHHHHHHH--TT--HHHHHHHHHHHHHTT----TTS---HHHHHHHHHHHHHHHHHHHHHHHHHHHHHTT-HHHHTT-HHHHHHT-TTTBSS--GGGGG-HHHHHHHHHHHHHHHHHHHHHTTSHHHHHHHHHHHHHHHHHHHHHBS-HHHHHHHHHHGGGGS-HHHHHHHHHHHHHHHHHHHH-

Solvent-accessible surface area (backbone atoms only — not comparable to full-atom values): 15881 Å² total; per-residue (Å²): 109,69,72,61,50,54,53,49,50,52,53,50,51,52,50,55,50,49,52,52,48,38,63,37,39,66,50,76,45,63,39,17,50,43,52,30,39,29,51,50,19,49,51,50,32,55,52,52,57,59,51,52,76,51,41,54,50,50,67,17,64,86,26,84,50,24,74,88,52,44,68,82,77,41,86,57,83,93,59,63,33,66,48,78,79,44,50,50,63,67,48,49,52,51,50,49,52,53,31,45,49,20,22,49,32,24,30,72,39,52,63,30,26,58,20,19,42,53,26,32,55,45,50,47,16,50,46,57,61,44,55,82,92,55,53,72,47,53,60,53,46,51,56,51,30,52,37,35,41,52,23,68,64,49,88,88,56,88,74,50,73,71,41,44,22,36,26,15,32,26,54,46,52,50,55,50,50,52,28,48,53,31,34,51,52,23,59,55,45,72,74,39,68,44,54,79,69,26,43,44,47,48,62,50,50,72,31,78,92,47,25,63,55,93,48,70,74,53,69,82,39,58,69,57,38,28,52,50,31,48,49,51,42,52,46,26,52,43,42,59,62,45,50,76,41,73,89,47,22,61,55,52,50,50,50,50,41,52,52,28,52,47,43,35,62,43,31,78,45,48,62,43,23,48,54,56,48,45,56,50,37,68,71,50,56,51,70,58,28,40,52,53,50,53,52,53,54,52,52,55,55,55,63,73,77,106

pLDDT: mean 90.62, std 10.02, range [49.19, 98.75]

Nearest PDB structures (foldseek):
  4oaa-assembly1_B  TM=1.512E-01  e=6.082E+00  Escherichia coli str. K-12 substr. DH10B